Protein AF-A0A519ZY66-F1 (afdb_monomer_lite)

pLDDT: mean 91.97, std 8.28, range [39.47, 98.81]

Radius of gyration: 21.9 Å; chains: 1; bounding box: 60×54×56 Å

Structure (mmCIF, N/CA/C/O backbone):
data_AF-A0A519ZY66-F1
#
_entry.id   AF-A0A519ZY66-F1
#
loop_
_atom_site.group_PDB
_atom_site.id
_atom_site.type_symbol
_atom_site.label_atom_id
_atom_site.label_alt_id
_atom_site.label_comp_id
_atom_site.label_asym_id
_atom_site.label_entity_id
_atom_site.label_seq_id
_atom_site.pdbx_PDB_ins_code
_atom_site.Cartn_x
_atom_site.Cartn_y
_atom_site.Cartn_z
_atom_site.occupancy
_atom_site.B_iso_or_equiv
_atom_site.auth_seq_id
_atom_site.auth_comp_id
_atom_site.auth_asym_id
_atom_site.auth_atom_id
_atom_site.pdbx_PDB_model_num
ATOM 1 N N . MET A 1 1 ? -23.621 2.535 18.603 1.00 96.19 1 MET A N 1
ATOM 2 C CA . MET A 1 1 ? -22.163 2.338 18.794 1.00 96.19 1 MET A CA 1
ATOM 3 C C . MET A 1 1 ? -21.443 2.890 17.574 1.00 96.19 1 MET A C 1
ATOM 5 O O . MET A 1 1 ? -21.944 2.705 16.473 1.00 96.19 1 MET A O 1
ATOM 9 N N . ARG A 1 2 ? -20.333 3.605 17.749 1.00 98.62 2 ARG A N 1
ATOM 10 C CA . ARG A 1 2 ? -19.552 4.242 16.680 1.00 98.62 2 ARG A CA 1
ATOM 11 C C . ARG A 1 2 ? -18.457 3.297 16.201 1.00 98.62 2 ARG A C 1
ATOM 13 O O . ARG A 1 2 ? -17.658 2.837 17.013 1.00 98.62 2 ARG A O 1
ATOM 20 N N . ILE A 1 3 ? -18.425 3.018 14.905 1.00 98.81 3 ILE A N 1
ATOM 21 C CA . ILE A 1 3 ? -17.498 2.067 14.290 1.00 98.81 3 ILE A CA 1
ATOM 22 C C . ILE A 1 3 ? -16.519 2.843 13.414 1.00 98.81 3 ILE A C 1
ATOM 24 O O . ILE A 1 3 ? -16.905 3.348 12.362 1.00 98.81 3 ILE A O 1
ATOM 28 N N . GLY A 1 4 ? -15.267 2.950 13.855 1.00 98.75 4 GLY A N 1
ATOM 29 C CA . GLY A 1 4 ? -14.180 3.526 13.069 1.00 98.75 4 GLY A CA 1
ATOM 30 C C . GLY A 1 4 ? -13.741 2.557 11.989 1.00 98.75 4 GLY A C 1
ATOM 31 O O . GLY A 1 4 ? -13.222 1.499 12.312 1.00 98.75 4 GLY A O 1
ATOM 32 N N . ILE A 1 5 ? -13.956 2.885 10.724 1.00 98.81 5 ILE A N 1
ATOM 33 C CA . ILE A 1 5 ? -13.577 2.036 9.593 1.00 98.81 5 ILE A CA 1
ATOM 34 C C . ILE A 1 5 ? -12.243 2.560 9.072 1.00 98.81 5 ILE A C 1
ATOM 36 O O . ILE A 1 5 ? -12.213 3.656 8.521 1.00 98.81 5 ILE A O 1
ATOM 40 N N . PHE A 1 6 ? -11.163 1.802 9.262 1.00 98.75 6 PHE A N 1
ATOM 41 C CA . PHE A 1 6 ? -9.819 2.157 8.802 1.00 98.75 6 PHE A CA 1
ATOM 42 C C . PHE A 1 6 ? -9.554 1.562 7.424 1.00 98.75 6 PHE A C 1
ATOM 44 O O . PHE A 1 6 ? -9.665 0.349 7.256 1.00 98.75 6 PHE A O 1
ATOM 51 N N . PHE A 1 7 ? -9.192 2.399 6.456 1.00 98.62 7 PHE A N 1
ATOM 52 C CA . PHE A 1 7 ? -8.934 1.998 5.070 1.00 98.62 7 PHE A CA 1
ATOM 53 C C . PHE A 1 7 ? -7.926 2.941 4.395 1.00 98.62 7 PHE A C 1
ATOM 55 O O . PHE A 1 7 ? -7.609 4.001 4.926 1.00 98.62 7 PHE A O 1
ATOM 62 N N . GLY A 1 8 ? -7.410 2.561 3.226 1.00 97.56 8 GLY A N 1
ATOM 63 C CA . GLY A 1 8 ? -6.208 3.157 2.634 1.00 97.56 8 GLY A CA 1
ATOM 64 C C . GLY A 1 8 ? -4.939 2.498 3.186 1.00 97.56 8 GLY A C 1
ATOM 65 O O . GLY A 1 8 ? -4.803 1.273 3.147 1.00 97.56 8 GLY A O 1
ATOM 66 N N . GLY A 1 9 ? -4.029 3.297 3.729 1.00 96.38 9 GLY A N 1
ATOM 67 C CA . GLY A 1 9 ? -2.820 2.858 4.416 1.00 96.38 9 GLY A CA 1
ATOM 68 C C . GLY A 1 9 ? -1.539 3.050 3.611 1.00 96.38 9 GLY A C 1
ATOM 69 O O . GLY A 1 9 ? -1.535 3.480 2.457 1.00 96.38 9 GLY A O 1
ATOM 70 N N . THR A 1 10 ? -0.427 2.689 4.244 1.00 93.75 10 THR A N 1
ATOM 71 C CA . THR A 1 10 ? 0.928 2.882 3.713 1.00 93.75 10 THR A CA 1
ATOM 72 C C . THR A 1 10 ? 1.333 1.811 2.701 1.00 93.75 10 THR A C 1
ATOM 74 O O . THR A 1 10 ? 2.244 2.026 1.899 1.00 93.75 10 THR A O 1
ATOM 77 N N . SER A 1 11 ? 0.644 0.668 2.664 1.00 92.31 11 SER A N 1
ATOM 78 C CA . SER A 1 11 ? 0.982 -0.421 1.747 1.00 92.31 11 SER A CA 1
ATOM 79 C C . SER A 1 11 ? 0.582 -0.134 0.298 1.00 92.31 11 SER A C 1
ATOM 81 O O . SER A 1 11 ? -0.205 0.765 -0.005 1.00 92.31 11 SER A O 1
ATOM 83 N N . ARG A 1 12 ? 1.107 -0.945 -0.624 1.00 89.88 12 ARG A N 1
ATOM 84 C CA . ARG A 1 12 ? 0.763 -0.892 -2.054 1.00 89.88 12 ARG A CA 1
ATOM 85 C C . ARG A 1 12 ? -0.667 -1.355 -2.346 1.00 89.88 12 ARG A C 1
ATOM 87 O O . ARG A 1 12 ? -1.198 -1.086 -3.414 1.00 89.88 12 ARG A O 1
ATOM 94 N N . GLU A 1 13 ? -1.304 -2.017 -1.386 1.00 92.56 13 GLU A N 1
ATOM 95 C CA . GLU A 1 13 ? -2.681 -2.504 -1.478 1.00 92.56 13 GLU A CA 1
ATOM 96 C C . GLU A 1 13 ? -3.696 -1.444 -1.017 1.00 92.56 13 GLU A C 1
ATOM 98 O O . GLU A 1 13 ? -4.884 -1.732 -0.894 1.00 92.56 13 GLU A O 1
ATOM 103 N N . ARG A 1 14 ? -3.260 -0.200 -0.775 1.00 95.25 14 ARG A N 1
ATOM 104 C CA . ARG A 1 14 ? -4.114 0.883 -0.266 1.00 95.25 14 ARG A CA 1
ATOM 105 C C . ARG A 1 14 ? -5.341 1.192 -1.132 1.00 95.25 14 ARG A C 1
ATOM 107 O O . ARG A 1 14 ? -6.369 1.579 -0.591 1.00 95.25 14 ARG A O 1
ATOM 114 N N . GLU A 1 15 ? -5.286 0.970 -2.444 1.00 96.00 15 GLU A N 1
ATOM 115 C CA . GLU A 1 15 ? -6.459 1.113 -3.328 1.00 96.00 15 GLU A CA 1
ATOM 116 C C . GLU A 1 15 ? -7.486 -0.015 -3.107 1.00 96.00 15 GLU A C 1
ATOM 118 O O . GLU A 1 15 ? -8.695 0.217 -3.099 1.00 96.00 15 GLU A O 1
ATOM 123 N N . ILE A 1 16 ? -7.011 -1.239 -2.845 1.00 95.25 16 ILE A N 1
ATOM 124 C CA . ILE A 1 16 ? -7.861 -2.385 -2.480 1.00 95.25 16 ILE A CA 1
ATOM 125 C C . ILE A 1 16 ? -8.482 -2.137 -1.101 1.00 95.25 16 ILE A C 1
ATOM 127 O O . ILE A 1 16 ? -9.690 -2.286 -0.925 1.00 95.25 16 ILE A O 1
ATOM 131 N N . SER A 1 17 ? -7.665 -1.676 -0.154 1.00 97.19 17 SER A N 1
ATOM 132 C CA . SER A 1 17 ? -8.073 -1.233 1.182 1.00 97.19 17 SER A CA 1
ATOM 133 C C . SER A 1 17 ? -9.158 -0.162 1.123 1.00 97.19 17 SER A C 1
ATOM 135 O O . SER A 1 17 ? -10.193 -0.292 1.772 1.00 97.19 17 SER A O 1
ATOM 137 N N . PHE A 1 18 ? -8.988 0.860 0.280 1.00 98.06 18 PHE A N 1
ATOM 138 C CA . PHE A 1 18 ? -9.979 1.914 0.070 1.00 98.06 18 PHE A CA 1
ATOM 139 C C . PHE A 1 18 ? -11.330 1.360 -0.414 1.00 98.06 18 PHE A C 1
ATOM 141 O O . PHE A 1 18 ? -12.374 1.664 0.171 1.00 98.06 18 PHE A O 1
ATOM 148 N N . ALA A 1 19 ? -11.323 0.467 -1.409 1.00 97.25 19 ALA A N 1
ATOM 149 C CA . ALA A 1 19 ? -12.535 -0.213 -1.867 1.00 97.25 19 ALA A CA 1
ATOM 150 C C . ALA A 1 19 ? -13.166 -1.113 -0.779 1.00 97.25 19 ALA A C 1
ATOM 152 O O . ALA A 1 19 ? -14.396 -1.186 -0.659 1.00 97.25 19 ALA A O 1
ATOM 153 N N . GLY A 1 20 ? -12.338 -1.771 0.037 1.00 97.12 20 GLY A N 1
ATOM 154 C CA . GLY A 1 20 ? -12.761 -2.556 1.197 1.00 97.12 20 GLY A CA 1
ATOM 155 C C . GLY A 1 20 ? -13.456 -1.697 2.255 1.00 97.12 20 GLY A C 1
ATOM 156 O O . GLY A 1 20 ? -14.568 -2.018 2.675 1.00 97.12 20 GLY A O 1
ATOM 157 N N . GLY A 1 21 ? -12.867 -0.554 2.610 1.00 98.00 21 GLY A N 1
ATOM 158 C CA . GLY A 1 21 ? -13.447 0.425 3.531 1.00 98.00 21 GLY A CA 1
ATOM 159 C C . GLY A 1 21 ? -14.815 0.932 3.080 1.00 98.00 21 GLY A C 1
ATOM 160 O O . GLY A 1 21 ? -15.757 0.944 3.875 1.00 98.00 21 GLY A O 1
ATOM 161 N N . ARG A 1 22 ? -14.963 1.259 1.787 1.00 98.06 22 ARG A N 1
ATOM 162 C CA . ARG A 1 22 ? -16.266 1.605 1.191 1.00 98.06 22 ARG A CA 1
ATOM 163 C C . ARG A 1 22 ? -17.280 0.473 1.354 1.00 98.06 22 ARG A C 1
ATOM 165 O O . ARG A 1 22 ? -18.404 0.710 1.782 1.00 98.06 22 ARG A O 1
ATOM 172 N N . THR A 1 23 ? -16.872 -0.765 1.080 1.00 98.06 23 THR A N 1
ATOM 173 C CA . THR A 1 23 ? -17.746 -1.942 1.214 1.00 98.06 23 THR A CA 1
ATOM 174 C C . THR A 1 23 ? -18.245 -2.114 2.650 1.00 98.06 23 THR A C 1
ATOM 176 O O . THR A 1 23 ? -19.432 -2.371 2.862 1.00 98.06 23 THR A O 1
ATOM 179 N N . VAL A 1 24 ? -17.371 -1.928 3.644 1.00 98.06 24 VAL A N 1
ATOM 180 C CA . VAL A 1 24 ? -17.753 -1.957 5.064 1.00 98.06 24 VAL A CA 1
ATOM 181 C C . VAL A 1 24 ? -18.725 -0.821 5.376 1.00 98.06 24 VAL A C 1
ATOM 183 O O . VAL A 1 24 ? -19.765 -1.064 5.984 1.00 98.06 24 VAL A O 1
ATOM 186 N N . PHE A 1 25 ? -18.430 0.402 4.931 1.00 98.00 25 PHE A N 1
ATOM 187 C CA . PHE A 1 25 ? -19.288 1.567 5.152 1.00 98.00 25 PHE A CA 1
ATOM 188 C C . PHE A 1 25 ? -20.706 1.359 4.595 1.00 98.00 25 PHE A C 1
ATOM 190 O O . PHE A 1 25 ? -21.695 1.675 5.265 1.00 98.00 25 PHE A O 1
ATOM 197 N N . ASP A 1 26 ? -20.821 0.783 3.399 1.00 97.50 26 ASP A N 1
ATOM 198 C CA . ASP A 1 26 ? -22.099 0.540 2.728 1.00 97.50 26 ASP A CA 1
ATOM 199 C C . ASP A 1 26 ? -22.934 -0.523 3.447 1.00 97.50 26 ASP A C 1
ATOM 201 O O . ASP A 1 26 ? -24.130 -0.316 3.669 1.00 97.50 26 ASP A O 1
ATOM 205 N N . ASN A 1 27 ? -22.296 -1.616 3.874 1.00 98.00 27 ASN A N 1
ATOM 206 C CA . ASN A 1 27 ? -22.974 -2.795 4.420 1.00 98.00 27 ASN A CA 1
ATOM 207 C C . ASN A 1 27 ? -23.133 -2.788 5.945 1.00 98.00 27 ASN A C 1
ATOM 209 O O . ASN A 1 27 ? -23.848 -3.630 6.488 1.00 98.00 27 ASN A O 1
ATOM 213 N N . LEU A 1 28 ? -22.490 -1.855 6.652 1.00 97.25 28 LEU A N 1
ATOM 214 C CA . LEU A 1 28 ? -22.693 -1.696 8.087 1.00 97.25 28 LEU A CA 1
ATOM 215 C C . LEU A 1 28 ? -24.165 -1.357 8.373 1.00 97.25 28 LEU A C 1
ATOM 217 O O . LEU A 1 28 ? -24.721 -0.441 7.759 1.00 97.25 28 LEU A O 1
ATOM 221 N N . ASP A 1 29 ? -24.783 -2.066 9.323 1.00 97.81 29 ASP A N 1
ATOM 222 C CA . ASP A 1 29 ? -26.156 -1.798 9.759 1.00 97.81 29 ASP A CA 1
ATOM 223 C C . ASP A 1 29 ? -26.234 -0.442 10.476 1.00 97.81 29 ASP A C 1
ATOM 225 O O . ASP A 1 29 ? -25.892 -0.307 11.655 1.00 97.81 29 ASP A O 1
ATOM 229 N N . LYS A 1 30 ? -26.708 0.572 9.747 1.00 97.38 30 LYS A N 1
ATOM 230 C CA . LYS A 1 30 ? -26.803 1.962 10.217 1.00 97.38 30 LYS A CA 1
ATOM 231 C C . LYS A 1 30 ? -27.912 2.177 11.256 1.00 97.38 30 LYS A C 1
ATOM 233 O O . LYS A 1 30 ? -27.972 3.246 11.857 1.00 97.38 30 LYS A O 1
ATOM 238 N N . GLY A 1 31 ? -28.778 1.183 11.484 1.00 97.75 31 GLY A N 1
ATOM 239 C CA . GLY A 1 31 ? -29.743 1.188 12.585 1.00 97.75 31 GLY A CA 1
ATOM 240 C C . GLY A 1 31 ? -29.104 0.854 13.937 1.00 97.75 31 GLY A C 1
ATOM 241 O O . GLY A 1 31 ? -29.590 1.304 14.973 1.00 97.75 31 GLY A O 1
ATOM 242 N N . LEU A 1 32 ? -27.995 0.105 13.931 1.00 97.62 32 LEU A N 1
ATOM 243 C CA . LEU A 1 32 ? -27.259 -0.311 15.134 1.00 97.62 32 LEU A CA 1
ATOM 244 C C . LEU A 1 32 ? -25.956 0.480 15.335 1.00 97.62 32 LEU A C 1
ATOM 246 O O . LEU A 1 32 ? -25.537 0.761 16.470 1.00 97.62 32 LEU A O 1
ATOM 250 N N . PHE A 1 33 ? -25.308 0.844 14.230 1.00 98.44 33 PHE A N 1
ATOM 251 C CA . PHE A 1 33 ? -23.956 1.378 14.213 1.00 98.44 33 PHE A CA 1
ATOM 252 C C . PHE A 1 33 ? -23.868 2.721 13.491 1.00 98.44 33 PHE A C 1
ATOM 254 O O . PHE A 1 33 ? -24.494 2.943 12.461 1.00 98.44 33 PHE A O 1
ATOM 261 N N . GLN A 1 34 ? -23.025 3.611 14.008 1.00 98.44 34 GLN A N 1
ATOM 262 C CA . GLN A 1 34 ? -22.659 4.856 13.344 1.00 98.44 34 GLN A CA 1
ATOM 263 C C . GLN A 1 34 ? -21.281 4.671 12.693 1.00 98.44 34 GLN A C 1
ATOM 265 O O . GLN A 1 34 ? -20.300 4.545 13.429 1.00 98.44 34 GLN A O 1
ATOM 270 N N . PRO A 1 35 ? -21.171 4.639 11.355 1.00 98.44 35 PRO A N 1
ATOM 271 C CA . PRO A 1 35 ? -19.879 4.517 10.694 1.00 98.44 35 PRO A CA 1
ATOM 272 C C . PRO A 1 35 ? -19.068 5.813 10.829 1.00 98.44 35 PRO A C 1
ATOM 274 O O . PRO A 1 35 ? -19.604 6.912 10.686 1.00 98.44 35 PRO A O 1
ATOM 277 N N . VAL A 1 36 ? -17.769 5.672 11.074 1.00 98.69 36 VAL A N 1
ATOM 278 C CA . VAL A 1 36 ? -16.791 6.761 11.160 1.00 98.69 36 VAL A CA 1
ATOM 279 C C . VAL A 1 36 ? -15.647 6.427 10.195 1.00 98.69 36 VAL A C 1
ATOM 281 O O . VAL A 1 36 ? -14.829 5.567 10.513 1.00 98.69 36 VAL A O 1
ATOM 284 N N . PRO A 1 37 ? -15.601 7.023 8.992 1.00 98.56 37 PRO A N 1
ATOM 285 C CA . PRO A 1 37 ? -14.607 6.669 7.982 1.00 98.56 37 PRO A CA 1
ATOM 286 C C . PRO A 1 37 ? -13.244 7.297 8.305 1.00 98.56 37 PRO A C 1
ATOM 288 O O . PRO A 1 37 ? -13.068 8.509 8.189 1.00 98.56 37 PRO A O 1
ATOM 291 N N . ILE A 1 38 ? -12.281 6.470 8.709 1.00 98.75 38 ILE A N 1
ATOM 292 C CA . ILE A 1 38 ? -10.897 6.873 8.963 1.00 98.75 38 ILE A CA 1
ATOM 293 C C . ILE A 1 38 ? -10.043 6.432 7.776 1.00 98.75 38 ILE A C 1
ATOM 295 O O . ILE A 1 38 ? -9.591 5.290 7.690 1.00 98.75 38 ILE A O 1
ATOM 299 N N . PHE A 1 39 ? -9.837 7.351 6.841 1.00 98.62 39 PHE A N 1
ATOM 300 C CA . PHE A 1 39 ? -8.875 7.158 5.768 1.00 98.62 39 PHE A CA 1
ATOM 301 C C . PHE A 1 39 ? -7.461 7.318 6.331 1.00 98.62 39 PHE A C 1
ATOM 303 O O . PHE A 1 39 ? -7.186 8.256 7.075 1.00 98.62 39 PHE A O 1
ATOM 310 N N . VAL A 1 40 ? -6.574 6.393 5.990 1.00 98.38 40 VAL A N 1
ATOM 311 C CA . VAL A 1 40 ? -5.149 6.463 6.306 1.00 98.38 40 VAL A CA 1
ATOM 312 C C . VAL A 1 40 ? -4.422 6.743 5.002 1.00 98.38 40 VAL A C 1
ATOM 314 O O . VAL A 1 40 ? -4.572 5.980 4.047 1.00 98.38 40 VAL A O 1
ATOM 317 N N . ASP A 1 41 ? -3.667 7.833 4.927 1.00 96.94 41 ASP A N 1
ATOM 318 C CA . ASP A 1 41 ? -2.870 8.106 3.732 1.00 96.94 41 ASP A CA 1
ATOM 319 C C . ASP A 1 41 ? -1.610 7.219 3.662 1.00 96.94 41 ASP A C 1
ATOM 321 O O . ASP A 1 41 ? -1.348 6.373 4.524 1.00 96.94 41 ASP A O 1
ATOM 325 N N . SER A 1 42 ? -0.817 7.397 2.606 1.00 95.12 42 SER A N 1
ATOM 326 C CA . SER A 1 42 ? 0.401 6.614 2.389 1.00 95.12 42 SER A CA 1
ATOM 327 C C . SER A 1 42 ? 1.544 6.946 3.350 1.00 95.12 42 SER A C 1
ATOM 329 O O . SER A 1 42 ? 2.497 6.171 3.446 1.00 95.12 4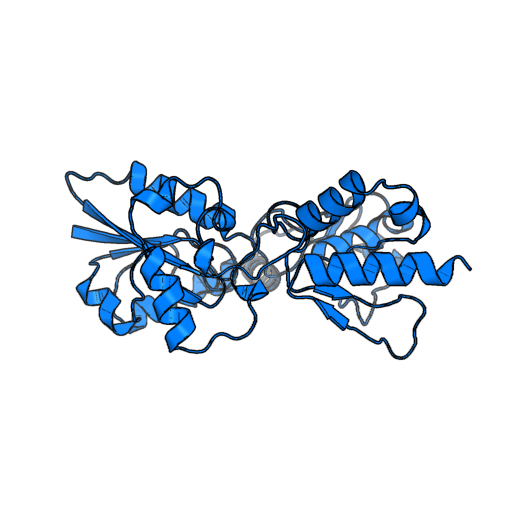2 SER A O 1
ATOM 331 N N . GLN A 1 43 ? 1.441 8.068 4.063 1.00 94.06 43 GLN A N 1
ATOM 332 C CA . GLN A 1 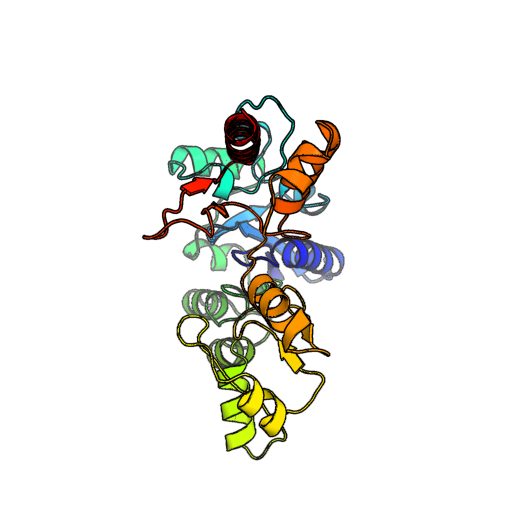43 ? 2.401 8.550 5.051 1.00 94.06 43 GLN A CA 1
ATOM 333 C C . GLN A 1 43 ? 1.977 8.187 6.486 1.00 94.06 43 GLN A C 1
ATOM 335 O O . GLN A 1 43 ? 2.750 8.370 7.423 1.00 94.06 43 GLN A O 1
ATOM 340 N N . GLY A 1 44 ? 0.788 7.597 6.658 1.00 95.44 44 GLY A N 1
ATOM 341 C CA . GLY A 1 44 ? 0.271 7.121 7.938 1.00 95.44 44 GLY A CA 1
ATOM 342 C C . GLY A 1 44 ? -0.574 8.144 8.697 1.00 95.44 44 GLY A C 1
ATOM 343 O O . GLY A 1 44 ? -0.899 7.904 9.860 1.00 95.44 44 GLY A O 1
ATOM 344 N N . HIS A 1 45 ? -0.954 9.261 8.076 1.00 96.62 45 HIS A N 1
ATOM 345 C CA . HIS A 1 45 ? -1.839 10.237 8.704 1.00 96.62 45 HIS A CA 1
ATOM 346 C C . HIS A 1 45 ? -3.275 9.713 8.737 1.00 96.62 45 HIS A C 1
ATOM 348 O O . HIS A 1 45 ? -3.798 9.224 7.732 1.00 96.62 45 HIS A O 1
ATOM 354 N N . PHE A 1 46 ? -3.940 9.847 9.887 1.00 98.38 46 PHE A N 1
ATOM 355 C CA . PHE A 1 46 ? -5.362 9.535 10.006 1.00 98.38 46 PHE A CA 1
ATOM 356 C C . PHE A 1 46 ? -6.206 10.738 9.607 1.00 98.38 46 PHE A C 1
ATOM 358 O O . PHE A 1 46 ? -6.021 11.850 10.101 1.00 98.38 46 PHE A O 1
ATOM 365 N N . ILE A 1 47 ? -7.170 10.495 8.728 1.00 98.62 47 ILE A N 1
ATOM 366 C CA . ILE A 1 47 ? -8.053 11.501 8.160 1.00 98.62 47 ILE A CA 1
ATOM 367 C C . ILE A 1 47 ? -9.487 11.029 8.385 1.00 98.62 47 ILE A C 1
ATOM 369 O O . ILE A 1 47 ? -9.918 10.011 7.844 1.00 98.62 47 ILE A O 1
ATOM 373 N N . LEU A 1 48 ? -10.247 11.777 9.184 1.00 98.69 48 LEU A N 1
ATOM 374 C CA . LEU A 1 48 ? -11.697 11.638 9.228 1.00 98.69 48 LEU A CA 1
ATOM 375 C C . LEU A 1 48 ? -12.240 12.139 7.891 1.00 98.69 48 LEU A C 1
ATOM 377 O O . LEU A 1 48 ? -12.297 13.348 7.666 1.00 98.69 48 LEU A O 1
ATOM 381 N N . LEU A 1 49 ? -12.561 11.203 7.004 1.00 98.56 49 LEU A N 1
ATOM 382 C CA . LEU A 1 49 ? -12.856 11.483 5.605 1.00 98.56 49 LEU A CA 1
ATOM 383 C C . LEU A 1 49 ? -14.299 11.966 5.436 1.00 98.56 49 LEU A C 1
ATOM 385 O O . LEU A 1 49 ? -15.233 11.349 5.955 1.00 98.56 49 LEU A O 1
ATOM 389 N N . ASP A 1 50 ? -14.507 13.013 4.641 1.00 98.19 50 ASP A N 1
ATOM 390 C CA . ASP A 1 50 ? -15.861 13.390 4.252 1.00 98.19 50 ASP A CA 1
ATOM 391 C C . ASP A 1 50 ? -16.470 12.302 3.362 1.00 98.19 50 ASP A C 1
ATOM 393 O O . ASP A 1 50 ? -15.883 11.855 2.373 1.00 98.19 50 ASP A O 1
ATOM 397 N N . TRP A 1 51 ? -17.690 11.882 3.700 1.00 95.94 51 TRP A N 1
ATOM 398 C CA . TRP A 1 51 ? -18.336 10.698 3.122 1.00 95.94 51 TRP A CA 1
ATOM 399 C C . TRP A 1 51 ? -18.423 10.712 1.587 1.00 95.94 51 TRP A C 1
ATOM 401 O O . TRP A 1 51 ? -18.423 9.657 0.962 1.00 95.94 51 TRP A O 1
ATOM 411 N N . GLN A 1 52 ? -18.481 11.891 0.964 1.00 96.62 52 GLN A N 1
ATOM 412 C CA . GLN A 1 52 ? -18.542 12.046 -0.492 1.00 96.62 52 GLN A CA 1
ATOM 413 C C . GLN A 1 52 ? -17.298 11.497 -1.207 1.00 96.62 52 GLN A C 1
ATOM 415 O O . GLN A 1 52 ? -17.393 11.053 -2.352 1.00 96.62 52 GLN A O 1
ATOM 420 N N . TYR A 1 53 ? -16.144 11.482 -0.534 1.00 97.50 53 TYR A N 1
ATOM 421 C CA . TYR A 1 53 ? -14.902 10.964 -1.098 1.00 97.50 53 TYR A CA 1
ATOM 422 C C . TYR A 1 53 ? -14.819 9.438 -1.058 1.00 97.50 53 TYR A C 1
ATOM 424 O O . TYR A 1 53 ? -14.125 8.872 -1.894 1.00 97.50 53 TYR A O 1
ATOM 432 N N . LEU A 1 54 ? -15.598 8.755 -0.204 1.00 96.31 54 LEU A N 1
ATOM 433 C CA . LEU A 1 54 ? -15.693 7.284 -0.204 1.00 96.31 54 LEU A CA 1
ATOM 434 C C . LEU A 1 54 ? -16.166 6.718 -1.549 1.00 96.31 54 LEU A C 1
ATOM 436 O O . LEU A 1 54 ? -15.871 5.572 -1.870 1.00 96.31 54 LEU A O 1
ATOM 440 N N . TYR A 1 55 ? -16.903 7.503 -2.337 1.00 96.56 55 TYR A N 1
ATOM 441 C CA . TYR A 1 55 ? -17.478 7.072 -3.614 1.00 96.56 55 TYR A CA 1
ATOM 442 C C . TYR A 1 55 ? -16.627 7.451 -4.831 1.00 96.56 55 TYR A C 1
ATOM 444 O O . TYR A 1 55 ? -17.085 7.337 -5.969 1.00 96.56 55 TYR A O 1
ATOM 452 N N . LYS A 1 56 ? -15.387 7.898 -4.611 1.00 96.00 56 LYS A N 1
ATOM 453 C CA . LYS A 1 56 ? -14.408 8.093 -5.683 1.00 96.00 56 LYS A CA 1
ATOM 454 C C . LYS A 1 56 ? -13.909 6.749 -6.220 1.00 96.00 56 LYS A C 1
ATOM 456 O O . LYS A 1 56 ? -14.065 5.714 -5.570 1.00 96.00 56 LYS A O 1
ATOM 461 N N . GLY A 1 57 ? -13.393 6.754 -7.450 1.00 93.31 57 GLY A N 1
ATOM 462 C CA . GLY A 1 57 ? -12.938 5.536 -8.119 1.00 93.31 57 GLY A CA 1
ATOM 463 C C . GLY A 1 57 ? -11.620 5.031 -7.542 1.00 93.31 57 GLY A C 1
ATOM 464 O O . GLY A 1 57 ? -11.474 3.832 -7.316 1.00 93.31 57 GLY A O 1
ATOM 465 N N . THR A 1 58 ? -10.696 5.955 -7.285 1.00 95.38 58 THR A N 1
ATOM 466 C CA . THR A 1 58 ? -9.364 5.710 -6.718 1.00 95.38 58 THR A CA 1
ATOM 467 C C . THR A 1 58 ? -9.009 6.765 -5.677 1.00 95.38 58 THR A C 1
ATOM 469 O O . THR A 1 58 ? -9.631 7.832 -5.635 1.00 95.38 58 THR A O 1
ATOM 472 N N . ILE A 1 59 ? -7.976 6.511 -4.871 1.00 97.06 59 ILE A N 1
ATOM 473 C CA . ILE A 1 59 ? -7.433 7.511 -3.940 1.00 97.06 59 ILE A CA 1
ATOM 474 C C . ILE A 1 59 ? -6.967 8.752 -4.712 1.00 97.06 59 ILE A C 1
ATOM 476 O O . ILE A 1 59 ? -7.301 9.872 -4.332 1.00 97.06 59 ILE A O 1
ATOM 480 N N . ARG A 1 60 ? -6.303 8.567 -5.861 1.00 95.00 60 ARG A N 1
ATOM 481 C CA . ARG A 1 60 ? -5.787 9.668 -6.700 1.00 95.00 60 ARG A CA 1
ATOM 482 C C . ARG A 1 60 ? -6.865 10.563 -7.319 1.00 95.00 60 ARG A C 1
ATOM 484 O O . ARG A 1 60 ? -6.548 11.630 -7.840 1.00 95.00 60 ARG A O 1
ATOM 491 N N . ASP A 1 61 ? -8.135 10.157 -7.279 1.00 94.69 61 ASP A N 1
ATOM 492 C CA . ASP A 1 61 ? -9.248 10.988 -7.757 1.00 94.69 61 ASP A CA 1
ATOM 493 C C . ASP A 1 61 ? -9.614 12.111 -6.775 1.00 94.69 61 ASP A C 1
ATOM 495 O O . ASP A 1 61 ? -10.400 13.002 -7.118 1.00 94.69 61 ASP A O 1
ATOM 499 N N . PHE A 1 62 ? -9.116 12.049 -5.537 1.00 95.62 62 PHE A N 1
ATOM 500 C CA . PHE A 1 62 ? -9.407 13.051 -4.512 1.00 95.62 62 PHE A CA 1
ATOM 501 C C . PHE A 1 62 ? -8.236 13.402 -3.598 1.00 95.62 62 PHE A C 1
ATOM 503 O O . PHE A 1 62 ? -8.270 14.470 -2.989 1.00 95.62 62 PHE A O 1
ATOM 510 N N . TYR A 1 63 ? -7.232 12.534 -3.482 1.00 96.69 63 TYR A N 1
ATOM 511 C CA . TYR A 1 63 ? -6.106 12.713 -2.581 1.00 96.69 63 TYR A CA 1
ATOM 512 C C . TYR A 1 63 ? -4.772 12.369 -3.270 1.00 96.69 63 TYR A C 1
ATOM 514 O O . TYR A 1 63 ? -4.546 11.207 -3.619 1.00 96.69 63 TYR A O 1
ATOM 522 N N . PRO A 1 64 ? -3.870 13.351 -3.446 1.00 95.69 64 PRO A N 1
ATOM 523 C CA . PRO A 1 64 ? -4.014 14.754 -3.054 1.00 95.69 64 PRO A CA 1
ATOM 524 C C . PRO A 1 64 ? -5.088 15.500 -3.883 1.00 95.69 64 PRO A C 1
ATOM 526 O O . PRO A 1 64 ? -5.368 15.126 -5.023 1.00 95.69 64 PRO A O 1
ATOM 529 N N . PRO A 1 65 ? -5.712 16.555 -3.329 1.00 92.00 65 PRO A N 1
ATOM 530 C CA . PRO A 1 65 ? -6.687 17.371 -4.044 1.00 92.00 65 PRO A CA 1
ATOM 531 C C . PRO A 1 65 ? -6.028 18.125 -5.205 1.00 92.00 65 PRO A C 1
ATOM 533 O O . PRO A 1 65 ? -4.873 18.536 -5.118 1.00 92.00 65 PRO A O 1
ATOM 536 N N . VAL A 1 66 ? -6.794 18.396 -6.268 1.00 87.69 66 VAL A N 1
ATOM 537 C CA . VAL A 1 66 ? -6.303 19.074 -7.487 1.00 87.69 66 VAL A CA 1
ATOM 538 C C . VAL A 1 66 ? -5.620 20.414 -7.188 1.00 87.69 66 VAL A C 1
ATOM 540 O O . VAL A 1 66 ? -4.641 20.756 -7.839 1.00 87.69 66 VAL A O 1
ATOM 543 N N . ALA A 1 67 ? -6.097 21.153 -6.183 1.00 86.50 67 ALA A N 1
ATOM 544 C CA . ALA A 1 67 ? -5.513 22.431 -5.775 1.00 86.50 67 ALA A CA 1
ATOM 545 C C . ALA A 1 67 ? -4.080 22.314 -5.217 1.00 86.50 67 ALA A C 1
ATOM 547 O O . ALA A 1 67 ? -3.335 23.287 -5.267 1.00 86.50 67 ALA A O 1
ATOM 548 N N . ALA A 1 68 ? -3.697 21.138 -4.707 1.00 87.19 68 ALA A N 1
ATOM 549 C CA . ALA A 1 68 ? -2.359 20.862 -4.185 1.00 87.19 68 ALA A CA 1
ATOM 550 C C . ALA A 1 68 ? -1.410 20.276 -5.246 1.00 87.19 68 ALA A C 1
ATOM 552 O O . ALA A 1 68 ? -0.226 20.081 -4.970 1.00 87.19 68 ALA A O 1
ATOM 553 N N . LEU A 1 69 ? -1.909 19.968 -6.448 1.00 86.81 69 LEU A N 1
ATOM 554 C CA . LEU A 1 69 ? -1.081 19.410 -7.511 1.00 86.81 69 LEU A CA 1
ATOM 555 C C . LEU A 1 69 ? -0.202 20.499 -8.145 1.00 86.81 69 LEU A C 1
ATOM 557 O O . LEU A 1 69 ? -0.688 21.598 -8.427 1.00 86.81 69 LEU A O 1
ATOM 561 N N . PRO A 1 70 ? 1.079 20.204 -8.429 1.00 84.12 70 PRO A N 1
ATOM 562 C CA . PRO A 1 70 ? 1.941 21.137 -9.135 1.00 84.12 70 PRO A CA 1
ATOM 563 C C . PRO A 1 70 ? 1.438 21.365 -10.566 1.00 84.12 70 PRO A C 1
ATOM 565 O O . PRO A 1 70 ? 0.897 20.463 -11.214 1.00 84.12 70 PRO A O 1
ATOM 568 N N . ALA A 1 71 ? 1.674 22.571 -11.085 1.00 85.88 71 ALA A N 1
ATOM 569 C CA . ALA A 1 71 ? 1.438 22.862 -12.493 1.00 85.88 71 ALA A CA 1
ATOM 570 C C . ALA A 1 71 ? 2.334 21.961 -13.357 1.00 85.88 71 ALA A C 1
ATOM 572 O O . ALA A 1 71 ? 3.556 21.967 -13.219 1.00 85.88 71 ALA A O 1
ATOM 573 N N . THR A 1 72 ? 1.713 21.180 -14.234 1.00 88.06 72 THR A N 1
ATOM 574 C CA . THR A 1 72 ? 2.367 20.179 -15.085 1.00 88.06 72 THR A CA 1
ATOM 575 C C . THR A 1 72 ? 1.905 20.352 -16.527 1.00 88.06 72 THR A C 1
ATOM 577 O O . THR A 1 72 ? 0.846 20.935 -16.780 1.00 88.06 72 THR A O 1
ATOM 580 N N . ARG A 1 73 ? 2.720 19.904 -17.490 1.00 92.19 73 ARG A N 1
ATOM 581 C CA . ARG A 1 73 ? 2.362 20.001 -18.916 1.00 92.19 73 ARG A CA 1
ATOM 582 C C . ARG A 1 73 ? 1.333 18.940 -19.278 1.00 92.19 73 ARG A C 1
ATOM 584 O O . ARG A 1 73 ? 0.463 19.190 -20.111 1.00 92.19 73 ARG A O 1
ATOM 591 N N . HIS A 1 74 ? 1.402 17.789 -18.616 1.00 90.88 74 HIS A N 1
ATOM 592 C CA . HIS A 1 74 ? 0.457 16.699 -18.800 1.00 90.88 74 HIS A CA 1
ATOM 593 C C . HIS A 1 74 ? -0.395 16.482 -17.539 1.00 90.88 74 HIS A C 1
ATOM 595 O O . HIS A 1 74 ? 0.080 16.675 -16.423 1.00 90.88 74 HIS A O 1
ATOM 601 N N . PRO A 1 75 ? -1.668 16.063 -17.682 1.00 87.31 75 PRO A N 1
ATOM 602 C CA . PRO A 1 75 ? -2.532 15.800 -16.538 1.00 87.31 75 PRO A CA 1
ATOM 603 C C . PRO A 1 75 ? -2.134 14.473 -15.884 1.00 87.31 75 PRO A C 1
ATOM 605 O O . PRO A 1 75 ? -2.511 13.393 -16.355 1.00 87.31 75 PRO A O 1
ATOM 608 N N . TRP A 1 76 ? -1.354 14.556 -14.811 1.00 90.81 76 TRP A N 1
ATOM 609 C CA . TRP A 1 76 ? -0.940 13.401 -14.023 1.00 90.81 76 TRP A CA 1
ATOM 610 C C . TRP A 1 76 ? -1.854 13.179 -12.822 1.00 90.81 76 TRP A C 1
ATOM 612 O O . TRP A 1 76 ? -2.207 14.114 -12.107 1.00 90.81 76 TRP A O 1
ATOM 622 N N . GLN A 1 77 ? -2.182 11.914 -12.569 1.00 89.94 77 GLN A N 1
ATOM 623 C CA . GLN A 1 77 ? -2.745 11.476 -11.296 1.00 89.94 77 GLN A CA 1
ATOM 624 C C . GLN A 1 77 ? -1.624 10.887 -10.449 1.00 89.94 77 GLN A C 1
ATOM 626 O O . GLN A 1 77 ? -0.975 9.920 -10.856 1.00 89.94 77 GLN A O 1
ATOM 631 N N . VAL A 1 78 ? -1.418 11.447 -9.263 1.00 93.38 78 VAL A N 1
ATOM 632 C CA . VAL A 1 78 ? -0.316 11.080 -8.368 1.00 93.38 78 VAL A CA 1
ATOM 633 C C . VAL A 1 78 ? -0.833 10.731 -6.978 1.00 93.38 78 VAL A C 1
ATOM 635 O O . VAL A 1 78 ? -1.974 11.042 -6.652 1.00 93.38 78 VAL A O 1
ATOM 638 N N . TYR A 1 79 ? 0.003 10.080 -6.174 1.00 95.12 79 TYR A N 1
ATOM 639 C CA . TYR A 1 79 ? -0.234 9.891 -4.742 1.00 95.12 79 TYR A CA 1
ATOM 640 C C . TYR A 1 79 ? 0.469 11.000 -3.945 1.00 95.12 79 TYR A C 1
ATOM 642 O O . TYR A 1 79 ? 1.281 11.742 -4.499 1.00 95.12 79 TYR A O 1
ATOM 650 N N . ILE A 1 80 ? 0.160 11.143 -2.652 1.00 95.12 80 ILE A N 1
ATOM 651 C CA . ILE A 1 80 ? 0.698 12.244 -1.833 1.00 95.12 80 ILE A CA 1
ATOM 652 C C . ILE A 1 80 ? 2.230 12.225 -1.752 1.00 95.12 80 ILE A C 1
ATOM 654 O O . ILE A 1 80 ? 2.849 13.284 -1.755 1.00 95.12 80 ILE A O 1
ATOM 658 N N . GLU A 1 81 ? 2.861 11.049 -1.785 1.00 92.88 81 GLU A N 1
ATOM 659 C CA . GLU A 1 81 ? 4.321 10.924 -1.791 1.00 92.88 81 GLU A CA 1
ATOM 660 C C . GLU A 1 81 ? 4.993 11.582 -3.010 1.00 92.88 81 GLU A C 1
ATOM 662 O O . GLU A 1 81 ? 6.165 11.952 -2.941 1.00 92.88 81 GLU A O 1
ATOM 667 N N . SER A 1 82 ? 4.258 11.811 -4.104 1.00 93.44 82 SER A N 1
ATOM 668 C CA . SER A 1 82 ? 4.759 12.544 -5.271 1.00 93.44 82 SER A CA 1
ATOM 669 C C . SER A 1 82 ? 4.876 14.052 -5.058 1.00 93.44 82 SER A C 1
ATOM 671 O O . SER A 1 82 ? 5.509 14.729 -5.870 1.00 93.44 82 SER A O 1
ATOM 673 N N . LEU A 1 83 ? 4.272 14.590 -3.994 1.00 91.69 83 LEU A N 1
ATOM 674 C CA . LEU A 1 83 ? 4.399 16.001 -3.622 1.00 91.69 83 LEU A CA 1
ATOM 675 C C . LEU A 1 83 ? 5.693 16.292 -2.845 1.00 91.69 83 LEU A C 1
ATOM 677 O O . LEU A 1 83 ? 6.016 17.456 -2.623 1.00 91.69 83 LEU A O 1
ATOM 681 N N . GLY A 1 84 ? 6.451 15.255 -2.471 1.00 89.31 84 GLY A N 1
ATOM 682 C CA . GLY A 1 84 ? 7.648 15.386 -1.648 1.00 89.31 84 GLY A CA 1
ATOM 683 C C . GLY A 1 84 ? 7.324 15.687 -0.183 1.00 89.31 84 GLY A C 1
ATOM 684 O O . GLY A 1 84 ? 6.246 15.365 0.317 1.00 89.31 84 GLY A O 1
ATOM 685 N N . GLU A 1 85 ? 8.285 16.279 0.523 1.00 89.69 85 GLU A N 1
ATOM 686 C CA . GLU A 1 85 ? 8.102 16.678 1.919 1.00 89.69 85 GLU A CA 1
ATOM 687 C C . GLU A 1 85 ? 7.266 17.960 2.003 1.00 89.69 85 GLU A C 1
ATOM 689 O O . GLU A 1 85 ? 7.663 19.019 1.514 1.00 89.69 85 GLU A O 1
ATOM 694 N N . LEU A 1 86 ? 6.100 17.861 2.642 1.00 91.69 86 LEU A N 1
ATOM 695 C CA . LEU A 1 86 ? 5.214 18.992 2.904 1.00 91.69 86 LEU A CA 1
ATOM 696 C C . LEU A 1 86 ? 5.467 19.552 4.308 1.00 91.69 86 LEU A C 1
ATOM 698 O O . LEU A 1 86 ? 5.739 18.803 5.247 1.00 91.69 86 LEU A O 1
ATOM 702 N N . SER A 1 87 ? 5.331 20.873 4.474 1.00 94.19 87 SER A N 1
ATOM 703 C CA . SER A 1 87 ? 5.264 21.458 5.818 1.00 94.19 87 SER A CA 1
ATOM 704 C C . SER A 1 87 ? 3.977 21.019 6.524 1.00 94.19 87 SER A C 1
ATOM 706 O O . SER A 1 87 ? 2.997 20.649 5.874 1.00 94.19 87 SER A O 1
ATOM 708 N N . GLN A 1 88 ? 3.949 21.095 7.855 1.00 92.75 88 GLN A N 1
ATOM 709 C CA . GLN A 1 88 ? 2.756 20.725 8.625 1.00 92.75 88 GLN A CA 1
ATOM 710 C C . GLN A 1 88 ? 1.545 21.599 8.276 1.00 92.75 88 GLN A C 1
ATOM 712 O O . GLN A 1 88 ? 0.418 21.110 8.215 1.00 92.75 88 GLN A O 1
ATOM 717 N N . GLU A 1 89 ? 1.771 22.882 7.991 1.00 94.25 89 GLU A N 1
ATOM 718 C CA . GLU A 1 89 ? 0.727 23.806 7.548 1.00 94.25 89 GLU A CA 1
ATOM 719 C C . GLU A 1 89 ? 0.169 23.392 6.183 1.00 94.25 89 GLU A C 1
ATOM 721 O O . GLU A 1 89 ? -1.047 23.295 6.029 1.00 94.25 89 GLU A O 1
ATOM 726 N N . ALA A 1 90 ? 1.050 23.081 5.225 1.00 94.25 90 ALA A N 1
ATOM 727 C CA . ALA A 1 90 ? 0.653 22.642 3.890 1.00 94.25 90 ALA A CA 1
ATOM 728 C C . ALA A 1 90 ? -0.093 21.299 3.928 1.00 94.25 90 ALA A C 1
ATOM 730 O O . ALA A 1 90 ? -1.102 21.131 3.245 1.00 94.25 90 ALA A O 1
ATOM 731 N N . LEU A 1 91 ? 0.360 20.355 4.759 1.00 94.94 91 LEU A N 1
ATOM 732 C CA . LEU A 1 91 ? -0.308 19.071 4.963 1.00 94.94 91 LEU A CA 1
ATOM 733 C C . LEU A 1 91 ? -1.702 19.253 5.581 1.00 94.94 91 LEU A C 1
ATOM 735 O O . LEU A 1 91 ? -2.672 18.663 5.105 1.00 94.94 91 LEU A O 1
ATOM 739 N N . THR A 1 92 ? -1.818 20.104 6.602 1.00 94.81 92 THR A N 1
ATOM 740 C CA . THR A 1 92 ? -3.100 20.402 7.258 1.00 94.81 92 THR A CA 1
ATOM 741 C C . THR A 1 92 ? -4.086 21.032 6.274 1.00 94.81 92 THR A C 1
ATOM 743 O O . THR A 1 92 ? -5.247 20.621 6.205 1.00 94.81 92 THR A O 1
ATOM 746 N N . GLU A 1 93 ? -3.630 22.007 5.483 1.00 95.38 93 GLU A N 1
ATOM 747 C CA . GLU A 1 93 ? -4.433 22.637 4.433 1.00 95.38 93 GLU A CA 1
ATOM 748 C C . GLU A 1 93 ? -4.880 21.609 3.386 1.00 95.38 93 GLU A C 1
ATOM 750 O O . GLU A 1 93 ? -6.066 21.535 3.057 1.00 95.38 93 GLU A O 1
ATOM 755 N N . LEU A 1 94 ? -3.968 20.755 2.916 1.00 95.94 94 LEU A N 1
ATOM 756 C CA . LEU A 1 94 ? -4.260 19.692 1.957 1.00 95.94 94 LEU A CA 1
ATOM 757 C C . LEU A 1 94 ? -5.341 18.741 2.488 1.00 95.94 94 LEU A C 1
ATOM 759 O O . LEU A 1 94 ? -6.345 18.514 1.811 1.00 95.94 94 LEU A O 1
ATOM 763 N N . ILE A 1 95 ? -5.178 18.230 3.713 1.00 97.00 95 ILE A N 1
ATOM 764 C CA . ILE A 1 95 ? -6.141 17.317 4.345 1.00 97.00 95 ILE A CA 1
ATOM 765 C C . ILE A 1 95 ? -7.512 17.985 4.520 1.00 97.00 95 ILE A C 1
ATOM 767 O O . ILE A 1 95 ? -8.534 17.328 4.314 1.00 97.00 95 ILE A O 1
ATOM 771 N N . SER A 1 96 ? -7.555 19.288 4.823 1.00 96.50 96 SER A N 1
ATOM 772 C CA . SER A 1 96 ? -8.810 20.028 5.036 1.00 96.50 96 SER A CA 1
ATOM 773 C C . SER A 1 96 ? -9.746 20.055 3.819 1.00 96.50 96 SER A C 1
ATOM 775 O O . SER A 1 96 ? -10.946 20.271 3.968 1.00 96.50 96 SER A O 1
ATOM 777 N N . HIS A 1 97 ? -9.225 19.789 2.616 1.00 96.38 97 HIS A N 1
ATOM 778 C CA . HIS A 1 97 ? -10.036 19.694 1.401 1.00 96.38 97 HIS A CA 1
ATOM 779 C C . HIS A 1 97 ? -10.861 18.404 1.331 1.00 96.38 97 HIS A C 1
ATOM 781 O O . HIS A 1 97 ? -11.864 18.357 0.612 1.00 96.38 97 HIS A O 1
ATOM 787 N N . VAL A 1 98 ? -10.426 17.347 2.025 1.00 96.88 98 VAL A N 1
ATOM 788 C CA . VAL A 1 98 ? -11.043 16.013 1.949 1.00 96.88 98 VAL A CA 1
ATOM 789 C C . VAL A 1 98 ? -11.666 15.541 3.261 1.00 96.88 98 VAL A C 1
ATOM 791 O O . VAL A 1 98 ? -12.414 14.562 3.278 1.00 96.88 98 VAL A O 1
ATOM 794 N N . GLY A 1 99 ? -11.345 16.213 4.362 1.00 97.06 99 GLY A N 1
ATOM 795 C CA . GLY A 1 99 ? -11.823 15.866 5.686 1.00 97.06 99 GLY A CA 1
ATOM 796 C C . GLY A 1 99 ? -11.034 16.592 6.766 1.00 97.06 99 GLY A C 1
ATOM 797 O O . GLY A 1 99 ? -10.694 17.765 6.635 1.00 97.06 99 GLY A O 1
ATOM 798 N N . ARG A 1 100 ? -10.732 15.894 7.861 1.00 97.31 100 ARG A N 1
ATOM 799 C CA . ARG A 1 100 ? -9.990 16.456 8.997 1.00 97.31 100 ARG A CA 1
ATOM 800 C C . ARG A 1 100 ? -8.905 15.498 9.458 1.00 97.31 100 ARG A C 1
ATOM 802 O O . ARG A 1 100 ? -9.194 14.325 9.673 1.00 97.31 100 ARG A O 1
ATOM 809 N N . GLN A 1 101 ? -7.697 16.002 9.690 1.00 97.56 101 GLN A N 1
ATOM 810 C CA . GLN A 1 101 ? -6.651 15.215 10.337 1.00 97.56 101 GLN A CA 1
ATOM 811 C C . GLN A 1 101 ? -7.067 14.847 11.768 1.00 97.56 101 GLN A C 1
ATOM 813 O O . GLN A 1 101 ? -7.687 15.642 12.484 1.00 97.56 101 GLN A O 1
ATOM 818 N N . VAL A 1 102 ? -6.754 13.619 12.163 1.00 97.56 102 VAL A N 1
ATOM 819 C CA . VAL A 1 102 ? -7.099 13.037 13.457 1.00 97.56 102 VAL A CA 1
ATOM 820 C C . VAL A 1 102 ? -5.832 12.528 14.118 1.00 97.56 102 VAL A C 1
ATOM 822 O O . VAL A 1 102 ? -5.105 11.720 13.549 1.00 97.56 102 VAL A O 1
ATOM 825 N N . GLU A 1 103 ? -5.600 12.940 15.355 1.00 96.62 103 GLU A N 1
ATOM 826 C CA . GLU A 1 103 ? -4.524 12.369 16.156 1.00 96.62 103 GLU A CA 1
ATOM 827 C C . GLU A 1 103 ? -4.944 11.032 16.776 1.00 96.62 103 GLU A C 1
ATOM 829 O O . GLU A 1 103 ? -6.104 10.830 17.146 1.00 96.62 103 GLU A O 1
ATOM 834 N N . ALA A 1 104 ? -3.988 10.124 16.995 1.00 96.25 104 ALA A N 1
ATOM 835 C CA . ALA A 1 104 ? -4.265 8.825 17.622 1.00 96.25 104 ALA A CA 1
ATOM 836 C C . ALA A 1 104 ? -4.976 8.966 18.987 1.00 96.25 104 ALA A C 1
ATOM 838 O O . ALA A 1 104 ? -5.860 8.181 19.330 1.00 96.25 104 ALA A O 1
ATOM 839 N N . SER A 1 105 ? -4.645 10.018 19.744 1.00 96.94 105 SER A N 1
ATOM 840 C CA . SER A 1 105 ? -5.262 10.326 21.043 1.00 96.94 105 SER A CA 1
ATOM 841 C C . SER A 1 105 ? -6.734 10.763 20.961 1.00 96.94 105 SER A C 1
ATOM 843 O O . SER A 1 105 ? -7.449 10.726 21.966 1.00 96.94 105 SER A O 1
ATOM 845 N N . GLU A 1 106 ? -7.213 11.171 19.784 1.00 97.62 106 GLU A N 1
ATOM 846 C CA . GLU A 1 106 ? -8.613 11.531 19.556 1.00 97.62 106 GLU A CA 1
ATOM 847 C C . GLU A 1 106 ? -9.488 10.317 19.233 1.00 97.62 106 GLU A C 1
ATOM 849 O O . GLU A 1 106 ? -10.703 10.386 19.429 1.00 97.62 106 GLU A O 1
ATOM 854 N N . LEU A 1 107 ? -8.902 9.205 18.775 1.00 98.19 107 LEU A N 1
ATOM 855 C CA . LEU A 1 107 ? -9.650 8.031 18.317 1.00 98.19 107 LEU A CA 1
ATOM 856 C C . LEU A 1 107 ? -10.677 7.521 19.349 1.00 98.19 107 LEU A C 1
ATOM 858 O O . LEU A 1 107 ? -11.826 7.321 18.948 1.00 98.19 107 LEU A O 1
ATOM 862 N N . PRO A 1 108 ? -10.375 7.418 20.666 1.00 98.31 108 PRO A N 1
ATOM 863 C CA . PRO A 1 108 ? -11.356 6.947 21.654 1.00 98.31 108 PRO A CA 1
ATOM 864 C C . PRO A 1 108 ? -12.570 7.876 21.805 1.00 98.31 108 PRO A C 1
ATOM 866 O O . PRO A 1 108 ? -13.630 7.478 22.287 1.00 98.31 108 PRO A O 1
ATOM 869 N N . LYS A 1 109 ? -12.437 9.146 21.400 1.00 98.06 109 LYS A N 1
ATOM 870 C CA . LYS A 1 109 ? -13.550 10.104 21.383 1.00 98.06 109 LYS A CA 1
ATOM 871 C C . LYS A 1 109 ? -14.392 9.983 20.121 1.00 98.06 109 LYS A C 1
ATOM 873 O O . LYS A 1 109 ? -15.535 10.430 20.148 1.00 98.06 109 LYS A O 1
ATOM 878 N N . LEU A 1 110 ? -13.860 9.413 19.043 1.00 98.31 110 LEU A N 1
ATOM 879 C CA . LEU A 1 110 ? -14.527 9.308 17.745 1.00 98.31 110 LEU A CA 1
ATOM 880 C C . LEU A 1 110 ? -15.231 7.963 17.547 1.00 98.31 110 LEU A C 1
ATOM 882 O O . LEU A 1 110 ? -16.277 7.926 16.904 1.00 98.31 110 LEU A O 1
ATOM 886 N N . MET A 1 111 ? -14.703 6.879 18.114 1.00 98.56 111 MET A N 1
ATOM 887 C CA . MET A 1 111 ? -15.226 5.526 17.914 1.00 98.56 111 MET A CA 1
ATOM 888 C C . MET A 1 111 ? -15.239 4.704 19.201 1.00 98.56 111 MET A C 1
ATOM 890 O O . MET A 1 111 ? -14.485 4.970 20.131 1.00 98.56 111 MET A O 1
ATOM 894 N N . ASP A 1 112 ? -16.092 3.684 19.216 1.00 98.62 112 ASP A N 1
ATOM 895 C CA . ASP A 1 112 ? -16.181 2.695 20.293 1.00 98.62 112 ASP A CA 1
ATOM 896 C C . ASP A 1 112 ? -15.520 1.361 19.887 1.00 98.62 112 ASP A C 1
ATOM 898 O O . ASP A 1 112 ? -15.162 0.560 20.744 1.00 98.62 112 ASP A O 1
ATOM 902 N N . PHE A 1 113 ? -15.374 1.116 18.579 1.00 98.75 113 PHE A N 1
ATOM 903 C CA . PHE A 1 113 ? -14.757 -0.074 17.993 1.00 98.75 113 PHE A CA 1
ATOM 904 C C . PHE A 1 113 ? -14.118 0.277 16.644 1.00 98.75 113 PHE A C 1
ATOM 906 O O . PHE A 1 113 ? -14.690 1.063 15.885 1.00 98.75 113 PHE A O 1
ATOM 913 N N . ALA A 1 114 ? -12.972 -0.320 16.325 1.00 98.81 114 ALA A N 1
ATOM 914 C CA . ALA A 1 114 ? -12.274 -0.134 15.057 1.00 98.81 114 ALA A CA 1
ATOM 915 C C . ALA A 1 114 ? -12.448 -1.349 14.128 1.00 98.81 114 ALA A C 1
ATOM 917 O O . ALA A 1 114 ? -12.015 -2.460 14.422 1.00 98.81 114 ALA A O 1
ATOM 918 N N . PHE A 1 115 ? -13.062 -1.135 12.971 1.00 98.75 115 PHE A N 1
ATOM 919 C CA . PHE A 1 115 ? -13.062 -2.087 11.872 1.00 98.75 115 PHE A CA 1
ATOM 920 C C . PHE A 1 115 ? -11.829 -1.845 10.994 1.00 98.75 115 PHE A C 1
ATOM 922 O O . PHE A 1 115 ? -11.701 -0.796 10.363 1.00 98.75 115 PHE A O 1
ATOM 929 N N . LEU A 1 116 ? -10.927 -2.821 10.942 1.00 98.44 116 LEU A N 1
ATOM 930 C CA . LEU A 1 116 ? -9.690 -2.759 10.168 1.00 98.44 116 LEU A CA 1
ATOM 931 C C . LEU A 1 116 ? -9.918 -3.326 8.763 1.00 98.44 116 LEU A C 1
ATOM 933 O O . LEU A 1 116 ? -10.065 -4.533 8.599 1.00 98.44 116 LEU A O 1
ATOM 937 N N . ALA A 1 117 ? -9.931 -2.451 7.759 1.00 97.81 117 ALA A N 1
ATOM 938 C CA . ALA A 1 117 ? -9.914 -2.803 6.339 1.00 97.81 117 ALA A CA 1
ATOM 939 C C . ALA A 1 117 ? -8.581 -2.403 5.674 1.00 97.81 117 ALA A C 1
ATOM 941 O O . ALA A 1 117 ? -8.540 -2.170 4.472 1.00 97.81 117 ALA A O 1
ATOM 942 N N . LEU A 1 118 ? -7.506 -2.303 6.467 1.00 96.75 118 LEU A N 1
ATOM 943 C CA . LEU A 1 118 ? -6.142 -2.037 6.009 1.00 96.75 118 LEU A CA 1
ATOM 944 C C . LEU A 1 118 ? -5.472 -3.328 5.522 1.00 96.75 118 LEU A C 1
ATOM 946 O O . LEU A 1 118 ? -5.701 -4.394 6.087 1.00 96.75 118 LEU A O 1
ATOM 950 N N . HIS A 1 119 ? -4.598 -3.208 4.523 1.00 93.94 119 HIS A N 1
ATOM 951 C CA . HIS A 1 119 ? -3.840 -4.321 3.944 1.00 93.94 119 HIS A CA 1
ATOM 952 C C . HIS A 1 119 ? -2.334 -4.069 4.023 1.00 93.94 119 HIS A C 1
ATOM 954 O O . HIS A 1 119 ? -1.895 -2.918 3.966 1.00 93.94 119 HIS A O 1
ATOM 960 N N . GLY A 1 120 ? -1.544 -5.138 4.066 1.00 91.50 120 GLY A N 1
ATOM 961 C CA . GLY A 1 120 ? -0.090 -5.112 4.021 1.00 91.50 120 GLY A CA 1
ATOM 962 C C . GLY A 1 120 ? 0.562 -4.508 5.274 1.00 91.50 120 GLY A C 1
ATOM 963 O O . GLY A 1 120 ? -0.060 -4.435 6.340 1.00 91.50 120 GLY A O 1
ATOM 964 N N . PRO A 1 121 ? 1.836 -4.082 5.167 1.00 90.75 121 PRO A N 1
ATOM 965 C CA . PRO A 1 121 ? 2.552 -3.435 6.266 1.00 90.75 121 PRO A CA 1
ATOM 966 C C . PRO A 1 121 ? 1.789 -2.231 6.835 1.00 90.75 121 PRO A C 1
ATOM 968 O O . PRO A 1 121 ? 1.147 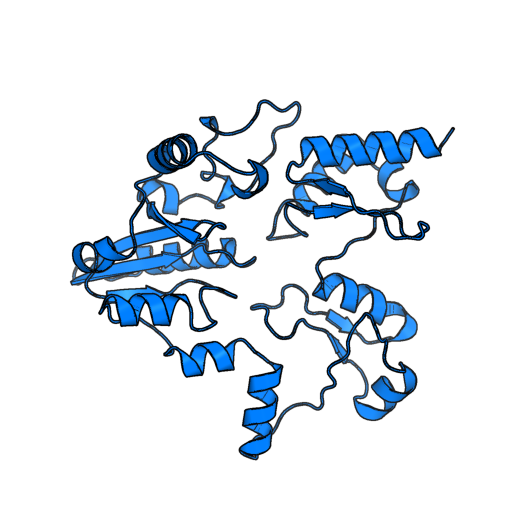-1.489 6.094 1.00 90.75 121 PRO A O 1
ATOM 971 N N . GLY A 1 122 ? 1.838 -2.052 8.154 1.00 93.44 122 GLY A N 1
ATOM 972 C CA . GLY A 1 122 ? 1.050 -1.077 8.909 1.00 93.44 122 GLY A CA 1
ATOM 973 C C . GLY A 1 122 ? -0.375 -1.534 9.253 1.00 93.44 122 GLY A C 1
ATOM 974 O O . GLY A 1 122 ? -0.899 -1.144 10.297 1.00 93.44 122 GLY A O 1
ATOM 975 N N . GLY A 1 123 ? -1.008 -2.352 8.403 1.00 94.81 123 GLY A N 1
ATOM 976 C CA . GLY A 1 123 ? -2.380 -2.842 8.590 1.00 94.81 123 GLY A CA 1
ATOM 977 C C . GLY A 1 123 ? -2.472 -4.264 9.146 1.00 94.81 123 GLY A C 1
ATOM 978 O O . GLY A 1 123 ? -3.275 -4.540 10.037 1.00 94.81 123 GLY A O 1
ATOM 979 N N . GLU A 1 124 ? -1.640 -5.167 8.631 1.00 95.00 124 GLU A N 1
ATOM 980 C CA . GLU A 1 124 ? -1.703 -6.613 8.894 1.00 95.00 124 GLU A CA 1
ATOM 981 C C . GLU A 1 124 ? -0.491 -7.138 9.680 1.00 95.00 124 GLU A C 1
ATOM 983 O O . GLU A 1 124 ? -0.420 -8.326 9.974 1.00 95.00 124 GLU A O 1
ATOM 988 N N . ASP A 1 125 ? 0.462 -6.277 10.043 1.00 94.38 125 ASP A N 1
ATOM 989 C CA . ASP A 1 125 ? 1.721 -6.646 10.708 1.00 94.38 125 ASP A CA 1
ATOM 990 C C . ASP A 1 125 ? 1.726 -6.437 12.231 1.00 94.38 125 ASP A C 1
ATOM 992 O O . ASP A 1 125 ? 2.739 -6.677 12.887 1.00 94.38 125 ASP A O 1
ATOM 996 N N . GLY A 1 126 ? 0.598 -6.016 12.809 1.00 96.31 126 GLY A N 1
ATOM 997 C CA . GLY A 1 126 ? 0.471 -5.735 14.238 1.00 96.31 126 GLY A CA 1
ATOM 998 C C . GLY A 1 126 ? 0.654 -4.260 14.611 1.00 96.31 126 GLY A C 1
ATOM 999 O O . GLY A 1 126 ? 0.410 -3.916 15.769 1.00 96.31 126 GLY A O 1
ATOM 1000 N N . ALA A 1 127 ? 1.055 -3.381 13.683 1.00 96.62 127 ALA A N 1
ATOM 1001 C CA . ALA A 1 127 ? 1.318 -1.975 13.992 1.00 96.62 127 ALA A CA 1
ATOM 1002 C C . ALA A 1 127 ? 0.047 -1.214 14.409 1.00 96.62 127 ALA A C 1
ATOM 1004 O O . ALA A 1 127 ? -0.014 -0.671 15.516 1.00 96.62 127 ALA A O 1
ATOM 1005 N N . ILE A 1 128 ? -0.994 -1.209 13.565 1.00 97.75 128 ILE A N 1
ATOM 1006 C CA . ILE A 1 128 ? -2.269 -0.553 13.899 1.00 97.75 128 ILE A CA 1
ATOM 1007 C C . ILE A 1 128 ? -2.948 -1.213 15.105 1.00 97.75 128 ILE A C 1
ATOM 1009 O O . ILE A 1 128 ? -3.536 -0.525 15.934 1.00 97.75 128 ILE A O 1
ATOM 1013 N N . GLN A 1 129 ? -2.813 -2.533 15.250 1.00 98.50 129 GLN A N 1
ATOM 1014 C CA . GLN A 1 129 ? -3.318 -3.288 16.394 1.00 98.50 129 GLN A CA 1
ATOM 1015 C C . GLN A 1 129 ? -2.679 -2.784 17.689 1.00 98.50 129 GLN A C 1
ATOM 1017 O O . GLN A 1 129 ? -3.390 -2.469 18.638 1.00 98.50 129 GLN A O 1
ATOM 1022 N N . GLY A 1 130 ? -1.352 -2.625 17.708 1.00 98.31 130 GLY A N 1
ATOM 1023 C CA . GLY A 1 130 ? -0.629 -2.079 18.855 1.00 98.31 130 GLY A CA 1
ATOM 1024 C C . GLY A 1 130 ? -1.056 -0.654 19.200 1.00 98.31 130 GLY A C 1
ATOM 1025 O O . GLY A 1 130 ? -1.253 -0.345 20.374 1.00 98.31 130 GLY A O 1
ATOM 1026 N N . LEU A 1 131 ? -1.270 0.196 18.190 1.00 98.00 131 LEU A N 1
ATOM 1027 C CA . LEU A 1 131 ? -1.789 1.549 18.395 1.00 98.00 131 LEU A CA 1
ATOM 1028 C C . LEU A 1 131 ? -3.185 1.526 19.031 1.00 98.00 131 LEU A C 1
ATOM 1030 O O . LEU A 1 131 ? -3.427 2.259 19.987 1.00 98.00 131 LEU A O 1
ATOM 1034 N N . LEU A 1 132 ? -4.089 0.682 18.53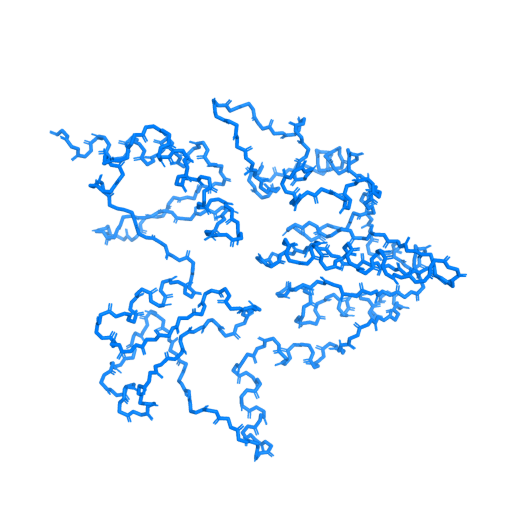1 1.00 98.50 132 LEU A N 1
ATOM 1035 C CA . LEU A 1 132 ? -5.460 0.571 19.034 1.00 98.50 132 LEU A CA 1
ATOM 1036 C C . LEU A 1 132 ? -5.518 -0.017 20.448 1.00 98.50 132 LEU A C 1
ATOM 1038 O O . LEU A 1 132 ? -6.259 0.504 21.282 1.00 98.50 132 LEU A O 1
ATOM 1042 N N . GLU A 1 133 ? -4.697 -1.028 20.754 1.00 98.25 133 GLU A N 1
ATOM 1043 C CA . GLU A 1 133 ? -4.542 -1.547 22.120 1.00 98.25 133 GLU A CA 1
ATOM 1044 C C . GLU A 1 133 ? -4.011 -0.468 23.067 1.00 98.25 133 GLU A C 1
ATOM 1046 O O . GLU A 1 133 ? -4.534 -0.312 24.172 1.00 98.25 133 GLU A O 1
ATOM 1051 N N . TRP A 1 134 ? -3.032 0.327 22.622 1.00 98.12 134 TRP A N 1
ATOM 1052 C CA . TRP A 1 134 ? -2.464 1.420 23.411 1.00 98.12 134 TRP A CA 1
ATOM 1053 C C . TRP A 1 134 ? -3.498 2.492 23.769 1.00 98.12 134 TRP A C 1
ATOM 1055 O O . TRP A 1 134 ? -3.533 2.961 24.907 1.00 98.12 134 TRP A O 1
ATOM 1065 N N . VAL A 1 135 ? -4.364 2.871 22.823 1.00 97.81 135 VAL A N 1
ATOM 1066 C CA . VAL A 1 135 ? -5.430 3.861 23.068 1.00 97.81 135 VAL A CA 1
ATOM 1067 C C . VAL A 1 135 ? -6.724 3.250 23.621 1.00 97.81 135 VAL A C 1
ATOM 1069 O O . VAL A 1 135 ? -7.692 3.974 23.850 1.00 97.81 135 VAL A O 1
ATOM 1072 N N . GLY A 1 136 ? -6.751 1.938 23.873 1.00 97.50 136 GLY A N 1
ATOM 1073 C CA . GLY A 1 136 ? -7.866 1.241 24.516 1.00 97.50 136 GLY A CA 1
ATOM 1074 C C . GLY A 1 136 ? -9.102 1.040 23.633 1.00 97.50 136 GLY A C 1
ATOM 1075 O O . GLY A 1 136 ? -10.216 1.009 24.156 1.00 97.50 136 GLY A O 1
ATOM 1076 N N . ILE A 1 137 ? -8.932 0.915 22.313 1.00 98.44 137 ILE A N 1
ATOM 1077 C CA . ILE A 1 137 ? -10.031 0.696 21.361 1.00 98.44 137 ILE A CA 1
ATOM 1078 C C . ILE A 1 137 ? -10.060 -0.779 20.933 1.00 98.44 137 ILE A C 1
ATOM 1080 O O . ILE A 1 137 ? -9.072 -1.268 20.383 1.00 98.44 137 ILE A O 1
ATOM 1084 N N . PRO A 1 138 ? -11.177 -1.504 21.128 1.00 98.44 138 PRO A N 1
ATOM 1085 C CA . PRO A 1 138 ? -11.329 -2.851 20.589 1.00 98.44 138 PRO A CA 1
ATOM 1086 C C . PRO A 1 138 ? -11.434 -2.817 19.060 1.00 98.44 138 PRO A C 1
ATOM 1088 O O . PRO A 1 138 ? -11.985 -1.873 18.492 1.00 98.44 138 PRO A O 1
ATOM 1091 N N . TYR A 1 139 ? -10.948 -3.861 18.387 1.00 98.62 139 TYR A N 1
ATOM 1092 C CA . TYR A 1 139 ? -10.892 -3.896 16.927 1.00 98.62 139 TYR A CA 1
ATOM 1093 C C . TYR A 1 139 ? -11.208 -5.265 16.326 1.00 98.62 139 TYR A C 1
ATOM 1095 O O . TYR A 1 139 ? -11.203 -6.291 17.008 1.00 98.62 139 TYR A O 1
ATOM 1103 N N . SER A 1 140 ? -11.522 -5.274 15.031 1.00 98.12 140 SER A N 1
ATOM 1104 C CA . SER A 1 140 ? -11.784 -6.493 14.265 1.00 98.12 140 SER A CA 1
ATOM 1105 C C . SER A 1 140 ? -10.492 -7.198 13.857 1.00 98.12 140 SER A C 1
ATOM 1107 O O . SER A 1 140 ? -9.535 -6.544 13.451 1.00 98.12 140 SER A O 1
ATOM 1109 N N . GLY A 1 141 ? -10.516 -8.530 13.816 1.00 95.69 141 GLY A N 1
ATOM 1110 C CA . GLY A 1 141 ? -9.428 -9.335 13.261 1.00 95.69 141 GLY A CA 1
ATOM 1111 C C . GLY A 1 141 ? -8.459 -9.866 14.315 1.00 95.69 141 GLY A C 1
ATOM 1112 O O . GLY A 1 141 ? -8.836 -10.127 15.456 1.00 95.69 141 GLY A O 1
ATOM 1113 N N . SER A 1 142 ? -7.221 -10.100 13.889 1.00 96.62 142 SER A N 1
ATOM 1114 C CA . SER A 1 142 ? -6.173 -10.738 14.688 1.00 96.62 142 SER A CA 1
ATOM 1115 C C . SER A 1 142 ? -5.443 -9.746 15.590 1.00 96.62 142 SER A C 1
ATOM 1117 O O . SER A 1 142 ? -5.218 -8.606 15.193 1.00 96.62 142 SER A O 1
ATOM 1119 N N . GLY A 1 143 ? -5.013 -10.207 16.770 1.00 97.38 143 GLY A N 1
ATOM 1120 C CA . GLY A 1 143 ? -4.176 -9.425 17.688 1.00 97.38 143 GLY A CA 1
ATOM 1121 C C . GLY A 1 143 ? -2.760 -9.144 17.162 1.00 97.38 143 GLY A C 1
ATOM 1122 O O . GLY A 1 143 ? -2.384 -9.652 16.107 1.00 97.38 143 GLY A O 1
ATOM 1123 N N . ILE A 1 144 ? -1.941 -8.404 17.920 1.00 97.69 144 ILE A N 1
ATOM 1124 C CA . ILE A 1 144 ? -0.579 -7.992 17.504 1.00 97.69 144 ILE A CA 1
ATOM 1125 C C . ILE A 1 144 ? 0.278 -9.182 17.035 1.00 97.69 144 ILE A C 1
ATOM 1127 O O . ILE A 1 144 ? 0.746 -9.205 15.898 1.00 97.69 144 ILE A O 1
ATOM 1131 N N . LEU A 1 145 ? 0.479 -10.187 17.898 1.00 96.44 145 LEU A N 1
ATOM 1132 C CA . LEU A 1 145 ? 1.371 -11.313 17.598 1.00 96.44 145 LEU A CA 1
ATOM 1133 C C . LEU A 1 145 ? 0.868 -12.170 16.418 1.00 96.44 145 LEU A C 1
ATOM 1135 O O . LEU A 1 145 ? 1.662 -12.425 15.512 1.00 96.44 145 LEU A O 1
ATOM 1139 N N . PRO A 1 146 ? -0.407 -12.609 16.367 1.00 95.81 146 PRO A N 1
ATOM 1140 C CA . PRO A 1 146 ? -0.899 -13.354 15.210 1.00 95.81 146 PRO A CA 1
ATOM 1141 C C . PRO A 1 146 ? -0.819 -12.569 13.894 1.00 95.81 146 PRO A C 1
ATOM 1143 O O . PRO A 1 146 ? -0.509 -13.173 12.872 1.00 95.81 146 PRO A O 1
ATOM 1146 N N . SER A 1 147 ? -1.034 -11.250 13.912 1.00 95.69 147 SER A N 1
ATOM 1147 C CA . SER A 1 147 ? -0.889 -10.387 12.730 1.00 95.69 147 SER A CA 1
ATOM 1148 C C . SER A 1 147 ? 0.563 -10.354 12.234 1.00 95.69 147 SER A C 1
ATOM 1150 O O . SER A 1 147 ? 0.840 -10.735 11.096 1.00 95.69 147 SER A O 1
ATOM 1152 N N . ALA A 1 148 ? 1.520 -10.063 13.124 1.00 93.81 148 ALA A N 1
ATOM 1153 C CA . ALA A 1 148 ? 2.950 -10.068 12.800 1.00 93.81 148 ALA A CA 1
ATOM 1154 C C . ALA A 1 148 ? 3.438 -11.416 12.226 1.00 93.81 148 ALA A C 1
ATOM 1156 O O . ALA A 1 148 ? 4.267 -11.457 11.317 1.00 93.81 148 ALA A O 1
ATOM 1157 N N . LEU A 1 149 ? 2.908 -12.532 12.737 1.00 93.75 149 LEU A N 1
ATOM 1158 C CA . LEU A 1 149 ? 3.215 -13.871 12.228 1.00 93.75 149 LEU A CA 1
ATOM 1159 C C . LEU A 1 149 ? 2.501 -14.193 10.911 1.00 93.75 149 LEU A C 1
ATOM 1161 O O . LEU A 1 149 ? 3.044 -14.934 10.096 1.00 93.75 149 LEU A O 1
ATOM 1165 N N . GLY A 1 150 ? 1.288 -13.674 10.716 1.00 91.25 150 GLY A N 1
ATOM 1166 C CA . GLY A 1 150 ? 0.469 -13.922 9.533 1.00 91.25 150 GLY A CA 1
ATOM 1167 C C . GLY A 1 150 ? 1.024 -13.264 8.272 1.00 91.25 150 GLY A C 1
ATOM 1168 O O . GLY A 1 150 ? 0.970 -13.866 7.200 1.00 91.25 150 GLY A O 1
ATOM 1169 N N . ILE A 1 151 ? 1.598 -12.064 8.395 1.00 90.88 151 ILE A N 1
ATOM 1170 C CA . ILE A 1 151 ? 2.158 -11.335 7.249 1.00 90.88 151 ILE A CA 1
ATOM 1171 C C . ILE A 1 151 ? 3.533 -11.873 6.805 1.00 90.88 151 ILE A C 1
ATOM 1173 O O . ILE A 1 151 ? 3.870 -11.824 5.616 1.00 90.88 151 ILE A O 1
ATOM 1177 N N . ASP A 1 152 ? 4.337 -12.413 7.732 1.00 92.31 152 ASP A N 1
ATOM 1178 C CA . ASP A 1 152 ? 5.671 -12.949 7.442 1.00 92.31 152 ASP A CA 1
ATOM 1179 C C . ASP A 1 152 ? 5.600 -14.435 7.059 1.00 92.31 152 ASP A C 1
ATOM 1181 O O . ASP A 1 152 ? 5.550 -15.337 7.897 1.00 92.31 152 ASP A O 1
ATOM 1185 N N . LYS A 1 153 ? 5.673 -14.703 5.751 1.00 91.00 153 LYS A N 1
ATOM 1186 C CA . LYS A 1 153 ? 5.589 -16.065 5.200 1.00 91.00 153 LYS A CA 1
ATOM 1187 C C . LYS A 1 153 ? 6.731 -16.971 5.660 1.00 91.00 153 LYS A C 1
ATOM 1189 O O . LYS A 1 153 ? 6.561 -18.189 5.666 1.00 91.00 153 LYS A O 1
ATOM 1194 N N . ILE A 1 154 ? 7.896 -16.419 6.004 1.00 92.38 154 ILE A N 1
ATOM 1195 C CA . ILE A 1 154 ? 9.032 -17.206 6.497 1.00 92.38 154 ILE A CA 1
ATOM 1196 C C . ILE A 1 154 ? 8.748 -17.626 7.938 1.00 92.38 154 ILE A C 1
ATOM 1198 O O . ILE A 1 154 ? 8.871 -18.808 8.268 1.00 92.38 154 ILE A O 1
ATOM 1202 N N . ALA A 1 155 ? 8.329 -16.681 8.784 1.00 93.25 155 ALA A N 1
ATOM 1203 C CA . ALA A 1 155 ? 7.956 -16.960 10.168 1.00 93.25 155 ALA A CA 1
ATOM 1204 C C . ALA A 1 155 ? 6.785 -17.950 10.241 1.00 93.25 155 ALA A C 1
ATOM 1206 O O . ALA A 1 155 ? 6.864 -18.942 10.968 1.00 93.25 155 ALA A O 1
ATOM 1207 N N . GLN A 1 156 ? 5.752 -17.740 9.421 1.00 93.12 156 GLN A N 1
ATOM 1208 C CA . GLN A 1 156 ? 4.603 -18.630 9.301 1.00 93.12 156 GLN A CA 1
ATOM 1209 C C . GLN A 1 156 ? 5.035 -20.064 8.972 1.00 93.12 156 GLN A C 1
ATOM 1211 O O . GLN A 1 156 ? 4.649 -20.997 9.674 1.00 93.12 156 GLN A O 1
ATOM 1216 N N . LYS A 1 157 ? 5.870 -20.259 7.940 1.00 93.19 157 LYS A N 1
ATOM 1217 C CA . LYS A 1 157 ? 6.331 -21.599 7.545 1.00 93.19 157 LYS A CA 1
ATOM 1218 C C . LYS A 1 157 ? 7.161 -22.273 8.631 1.00 93.19 157 LYS A C 1
ATOM 1220 O O . LYS A 1 157 ? 6.914 -23.439 8.925 1.00 93.19 157 LYS A O 1
ATOM 1225 N N . ARG A 1 158 ? 8.082 -21.544 9.269 1.00 94.00 158 ARG A N 1
ATOM 1226 C CA . ARG A 1 158 ? 8.883 -22.073 10.387 1.00 94.00 158 ARG A CA 1
ATOM 1227 C C . ARG A 1 158 ? 7.999 -22.534 11.544 1.00 94.00 158 ARG A C 1
ATOM 1229 O O . ARG A 1 158 ? 8.215 -23.617 12.079 1.00 94.00 158 ARG A O 1
ATOM 1236 N N . LEU A 1 159 ? 6.987 -21.744 11.905 1.00 94.69 159 LEU A N 1
ATOM 1237 C CA . LEU A 1 159 ? 6.034 -22.104 12.957 1.00 94.69 159 LEU A CA 1
ATOM 1238 C C . LEU A 1 159 ? 5.186 -23.317 12.580 1.00 94.69 159 LEU A C 1
ATOM 1240 O O . LEU A 1 159 ? 5.023 -24.220 13.394 1.00 94.69 159 LEU A O 1
ATOM 1244 N N . MET A 1 160 ? 4.683 -23.365 11.346 1.00 94.81 160 MET A N 1
ATOM 1245 C CA . MET A 1 160 ? 3.926 -24.511 10.846 1.00 94.81 160 MET A CA 1
ATOM 1246 C C . MET A 1 160 ? 4.767 -25.792 10.887 1.00 94.81 160 MET A C 1
ATOM 1248 O O . MET A 1 160 ? 4.311 -26.795 11.428 1.00 94.81 160 MET A O 1
ATOM 1252 N N . GLN A 1 161 ? 6.011 -25.746 10.405 1.00 94.69 161 GLN A N 1
ATOM 1253 C CA . GLN A 1 161 ? 6.936 -26.882 10.448 1.00 94.69 161 GLN A CA 1
ATOM 1254 C C . GLN A 1 161 ? 7.241 -27.324 11.884 1.00 94.69 161 GLN A C 1
ATOM 1256 O O . GLN A 1 161 ? 7.172 -28.514 12.184 1.00 94.69 161 GLN A O 1
ATOM 1261 N N . ALA A 1 162 ? 7.521 -26.378 12.787 1.00 95.44 162 ALA A N 1
ATOM 1262 C CA . ALA A 1 162 ? 7.758 -26.671 14.201 1.00 95.44 162 ALA A CA 1
ATOM 1263 C C . ALA A 1 162 ? 6.531 -27.301 14.886 1.00 95.44 162 ALA A C 1
ATOM 1265 O O . ALA A 1 162 ? 6.681 -28.127 15.783 1.00 95.44 162 ALA A O 1
ATOM 1266 N N . ALA A 1 163 ? 5.323 -26.951 14.436 1.00 96.62 163 ALA A N 1
ATOM 1267 C CA . ALA A 1 163 ? 4.065 -27.538 14.892 1.00 96.62 163 ALA A CA 1
ATOM 1268 C C . ALA A 1 163 ? 3.711 -28.873 14.202 1.00 96.62 163 ALA A C 1
ATOM 1270 O O . ALA A 1 163 ? 2.649 -29.433 14.471 1.00 96.62 163 ALA A O 1
ATOM 1271 N N . GLY A 1 164 ? 4.560 -29.386 13.304 1.00 96.62 164 GLY A N 1
ATOM 1272 C CA . GLY A 1 164 ? 4.295 -30.611 12.544 1.00 96.62 164 GLY A CA 1
ATOM 1273 C C . GLY A 1 164 ? 3.218 -30.459 11.462 1.00 96.62 164 GLY A C 1
ATOM 1274 O O . GLY A 1 164 ? 2.673 -31.459 10.996 1.00 96.62 164 GLY A O 1
ATOM 1275 N N . LEU A 1 165 ? 2.891 -29.227 11.059 1.00 96.12 165 LEU A N 1
ATOM 1276 C CA . LEU A 1 165 ? 1.956 -28.942 9.973 1.00 96.12 165 LEU A CA 1
ATOM 1277 C C . LEU A 1 165 ? 2.668 -28.998 8.619 1.00 96.12 165 LEU A C 1
ATOM 1279 O O . LEU A 1 165 ? 3.795 -28.528 8.460 1.00 96.12 165 LEU A O 1
ATOM 1283 N N . ALA A 1 166 ? 1.977 -29.540 7.617 1.00 94.44 166 ALA A N 1
ATOM 1284 C CA . ALA A 1 166 ? 2.505 -29.624 6.264 1.00 94.44 166 ALA A CA 1
ATOM 1285 C C . ALA A 1 166 ? 2.656 -28.228 5.636 1.00 94.44 166 ALA A C 1
ATOM 1287 O O . ALA A 1 166 ? 1.722 -27.425 5.626 1.00 94.44 166 ALA A O 1
ATOM 1288 N N . THR A 1 167 ? 3.822 -27.971 5.048 1.00 92.81 167 THR A N 1
ATOM 1289 C CA . THR A 1 167 ? 4.107 -26.777 4.243 1.00 92.81 167 THR A CA 1
ATOM 1290 C C . THR A 1 167 ? 4.796 -27.190 2.946 1.00 92.81 167 THR A C 1
ATOM 1292 O O . THR A 1 167 ? 5.633 -28.096 2.994 1.00 92.81 167 THR A O 1
ATOM 1295 N N . PRO A 1 168 ? 4.541 -26.518 1.808 1.00 91.06 168 PRO A N 1
ATOM 1296 C CA . PRO A 1 168 ? 5.362 -26.700 0.615 1.00 91.06 168 PRO A CA 1
ATOM 1297 C C . PRO A 1 168 ? 6.840 -26.448 0.931 1.00 91.06 168 PRO A C 1
ATOM 1299 O O . PRO A 1 168 ? 7.151 -25.529 1.703 1.00 91.06 168 PRO A O 1
ATOM 1302 N N . LYS A 1 169 ? 7.738 -27.232 0.317 1.00 91.81 169 LYS A N 1
ATOM 1303 C CA . LYS A 1 169 ? 9.181 -26.960 0.359 1.00 91.81 169 LYS A CA 1
ATOM 1304 C C . LYS A 1 169 ? 9.451 -25.535 -0.123 1.00 91.81 169 LYS A C 1
ATOM 1306 O O . LYS A 1 169 ? 8.703 -24.999 -0.946 1.00 91.81 169 LYS A O 1
ATOM 1311 N N . TYR A 1 170 ? 10.474 -24.901 0.429 1.00 92.06 170 TYR A N 1
ATOM 1312 C CA . TYR A 1 170 ? 10.818 -23.535 0.075 1.00 92.06 170 TYR A CA 1
ATOM 1313 C C . TYR A 1 170 ? 12.267 -23.234 0.392 1.00 92.06 170 TYR A C 1
ATOM 1315 O O . TYR A 1 170 ? 12.809 -23.789 1.340 1.00 92.06 170 TYR A O 1
ATOM 1323 N N . GLU A 1 171 ? 12.809 -22.279 -0.348 1.00 90.00 171 GLU A N 1
ATOM 1324 C CA . GLU A 1 171 ? 14.093 -21.657 -0.067 1.00 90.00 171 GLU A CA 1
ATOM 1325 C C . GLU A 1 171 ? 13.911 -20.151 0.115 1.00 90.00 171 GLU A C 1
ATOM 1327 O O . GLU A 1 171 ? 12.935 -19.558 -0.363 1.00 90.00 171 GLU A O 1
ATOM 1332 N N . VAL A 1 172 ? 14.832 -19.543 0.857 1.00 88.88 172 VAL A N 1
ATOM 1333 C CA . VAL A 1 172 ? 14.927 -18.091 1.024 1.00 88.88 172 VAL A CA 1
ATOM 1334 C C . VAL A 1 172 ? 16.309 -17.691 0.549 1.00 88.88 172 VAL A C 1
ATOM 1336 O O . VAL A 1 172 ? 17.296 -18.102 1.150 1.00 88.88 172 VAL A O 1
ATOM 1339 N N . PHE A 1 173 ? 16.370 -16.879 -0.498 1.00 82.44 173 PHE A N 1
ATOM 1340 C CA . PHE A 1 173 ? 17.628 -16.396 -1.049 1.00 82.44 173 PHE A CA 1
ATOM 1341 C C . PHE A 1 173 ? 17.702 -14.874 -0.988 1.00 82.44 173 PHE A C 1
ATOM 1343 O O . PHE A 1 173 ? 16.681 -14.179 -0.995 1.00 82.44 173 PHE A O 1
ATOM 1350 N N . ASP A 1 174 ? 18.932 -14.383 -0.908 1.00 79.31 174 ASP A N 1
ATOM 1351 C CA . ASP A 1 174 ? 19.265 -12.975 -1.053 1.00 79.31 174 ASP A CA 1
ATOM 1352 C C . ASP A 1 174 ? 19.641 -12.719 -2.514 1.00 79.31 174 ASP A C 1
ATOM 1354 O O . ASP A 1 174 ? 20.379 -13.494 -3.118 1.00 79.31 174 ASP A O 1
ATOM 1358 N N . VAL A 1 175 ? 19.129 -11.642 -3.100 1.00 71.94 175 VAL A N 1
ATOM 1359 C CA . VAL A 1 175 ? 19.425 -11.307 -4.499 1.00 71.94 175 VAL A CA 1
ATOM 1360 C C . VAL A 1 175 ? 20.852 -10.781 -4.651 1.00 71.94 175 VAL A C 1
ATOM 1362 O O . VAL A 1 175 ? 21.425 -10.882 -5.732 1.00 71.94 175 VAL A O 1
ATOM 1365 N N . GLU A 1 176 ? 21.452 -10.268 -3.575 1.00 70.12 176 GLU A N 1
ATOM 1366 C CA . GLU A 1 176 ? 22.862 -9.863 -3.563 1.00 70.12 176 GLU A CA 1
ATOM 1367 C C . GLU A 1 176 ? 23.816 -11.065 -3.514 1.00 70.12 176 GLU A C 1
ATOM 1369 O O . GLU A 1 176 ? 24.974 -10.950 -3.907 1.00 70.12 176 GLU A O 1
ATOM 1374 N N . ASN A 1 177 ? 23.324 -12.229 -3.078 1.00 68.81 177 ASN A N 1
ATOM 1375 C CA . ASN A 1 177 ? 24.078 -13.478 -3.003 1.00 68.81 177 ASN A CA 1
ATOM 1376 C C . ASN A 1 177 ? 23.281 -14.597 -3.693 1.00 68.81 177 ASN A C 1
ATOM 1378 O O . ASN A 1 177 ? 22.659 -15.416 -3.006 1.00 68.81 177 ASN A O 1
ATOM 1382 N N . PRO A 1 178 ? 23.255 -14.616 -5.041 1.00 64.44 178 PRO A N 1
ATOM 1383 C CA . PRO A 1 178 ? 22.429 -15.549 -5.791 1.00 64.44 178 PRO A CA 1
ATOM 1384 C C . PRO A 1 178 ? 22.785 -16.994 -5.435 1.00 64.44 178 PRO A C 1
ATOM 1386 O O . PRO A 1 178 ? 23.953 -17.375 -5.380 1.00 64.44 178 PRO A O 1
ATOM 1389 N N . THR A 1 179 ? 21.753 -17.789 -5.161 1.00 66.38 179 THR A N 1
ATOM 1390 C CA . THR A 1 179 ? 21.878 -19.237 -4.963 1.00 66.38 179 THR A CA 1
ATOM 1391 C C . THR A 1 179 ? 22.154 -19.915 -6.301 1.00 66.38 179 THR A C 1
ATOM 1393 O O . THR A 1 179 ? 21.723 -19.414 -7.341 1.00 66.38 179 THR A O 1
ATOM 1396 N N . ASP A 1 180 ? 22.850 -21.050 -6.270 1.00 71.19 180 ASP A N 1
ATOM 1397 C CA . ASP A 1 180 ? 23.006 -21.891 -7.452 1.00 71.19 180 ASP A CA 1
ATOM 1398 C C . ASP A 1 180 ? 21.622 -22.346 -7.951 1.00 71.19 180 ASP A C 1
ATOM 1400 O O . ASP A 1 180 ? 20.802 -22.875 -7.191 1.00 71.19 180 ASP A O 1
ATOM 1404 N N . LEU A 1 181 ? 21.328 -22.049 -9.217 1.00 71.56 181 LEU A N 1
ATOM 1405 C CA . LEU A 1 181 ? 20.020 -22.290 -9.822 1.00 71.56 181 LEU A CA 1
ATOM 1406 C C . LEU A 1 181 ? 19.757 -23.784 -10.009 1.00 71.56 181 LEU A C 1
ATOM 1408 O O . LEU A 1 181 ? 18.608 -24.216 -9.876 1.00 71.56 181 LEU A O 1
ATOM 1412 N N . ASP A 1 182 ? 20.812 -24.560 -10.261 1.00 72.94 182 ASP A N 1
ATOM 1413 C CA . ASP A 1 182 ? 20.714 -26.004 -10.463 1.00 72.94 182 ASP A CA 1
ATOM 1414 C C . ASP A 1 182 ? 20.314 -26.696 -9.152 1.00 72.94 182 ASP A C 1
ATOM 1416 O O . ASP A 1 182 ? 19.355 -27.476 -9.119 1.00 72.94 182 ASP A O 1
ATOM 1420 N N . ASP A 1 183 ? 20.946 -26.302 -8.042 1.00 80.06 183 ASP A N 1
ATOM 1421 C CA . ASP A 1 183 ? 20.616 -26.787 -6.697 1.00 80.06 183 ASP A CA 1
ATOM 1422 C C . ASP A 1 183 ? 19.169 -26.434 -6.301 1.00 80.06 183 ASP A C 1
ATOM 1424 O O . ASP A 1 183 ? 18.455 -27.239 -5.688 1.00 80.06 183 ASP A O 1
ATOM 1428 N N . LEU A 1 184 ? 18.700 -25.235 -6.673 1.00 82.31 184 LEU A N 1
ATOM 1429 C CA . LEU A 1 184 ? 17.340 -24.775 -6.382 1.00 82.31 184 LEU A CA 1
ATOM 1430 C C . LEU A 1 184 ? 16.287 -25.660 -7.068 1.00 82.31 184 LEU A C 1
ATOM 1432 O O . LEU A 1 184 ? 15.296 -26.054 -6.439 1.00 82.31 184 LEU A O 1
ATOM 1436 N N . VAL A 1 185 ? 16.495 -25.973 -8.352 1.00 84.56 185 VAL A N 1
ATOM 1437 C CA . VAL A 1 185 ? 15.577 -26.805 -9.144 1.00 84.56 185 VAL A CA 1
ATOM 1438 C C . VAL A 1 185 ? 15.607 -28.251 -8.674 1.00 84.56 185 VAL A C 1
ATOM 1440 O O . VAL A 1 185 ? 14.539 -28.852 -8.528 1.00 84.56 185 VAL A O 1
ATOM 1443 N N . GLU A 1 186 ? 16.785 -28.804 -8.381 1.00 85.75 186 GLU A N 1
ATOM 1444 C CA . GLU A 1 186 ? 16.906 -30.167 -7.860 1.00 85.75 186 GLU A CA 1
ATOM 1445 C C . GLU A 1 186 ? 16.168 -30.320 -6.517 1.00 85.75 186 GLU A C 1
ATOM 1447 O O . GLU A 1 186 ? 15.464 -31.310 -6.286 1.00 85.75 186 GLU A O 1
ATOM 1452 N N . HIS A 1 187 ? 16.255 -29.314 -5.640 1.00 86.25 187 HIS A N 1
ATOM 1453 C CA . HIS A 1 187 ? 15.652 -29.375 -4.311 1.00 86.25 187 HIS A CA 1
ATOM 1454 C C . HIS A 1 187 ? 14.124 -29.165 -4.299 1.00 86.25 187 HIS A C 1
ATOM 1456 O O . HIS A 1 187 ? 13.388 -29.885 -3.596 1.00 86.25 187 HIS A O 1
ATOM 1462 N N . LEU A 1 188 ? 13.641 -28.158 -5.038 1.00 91.38 188 LEU A N 1
ATOM 1463 C CA . LEU A 1 188 ? 12.248 -27.693 -4.994 1.00 91.38 188 LEU A CA 1
ATOM 1464 C C . LEU A 1 188 ? 11.373 -28.245 -6.125 1.00 91.38 188 LEU A C 1
ATOM 1466 O O . LEU A 1 188 ? 10.165 -28.400 -5.925 1.00 91.38 188 LEU A O 1
ATOM 1470 N N . GLY A 1 189 ? 11.966 -28.580 -7.271 1.00 91.00 189 GLY A N 1
ATOM 1471 C CA . GLY A 1 189 ? 11.255 -28.966 -8.487 1.00 91.00 189 GLY A CA 1
ATOM 1472 C C . GLY A 1 189 ? 10.545 -27.799 -9.183 1.00 91.00 189 GLY A C 1
ATOM 1473 O O . GLY A 1 189 ? 10.539 -26.665 -8.708 1.00 91.00 189 GLY A O 1
ATOM 1474 N N . LEU A 1 190 ? 9.920 -28.094 -10.327 1.00 91.12 190 LEU A N 1
ATOM 1475 C CA . LEU A 1 190 ? 9.172 -27.125 -11.133 1.00 91.12 190 LEU A CA 1
ATOM 1476 C C . LEU A 1 190 ? 7.673 -27.462 -11.194 1.00 91.12 190 LEU A C 1
ATOM 1478 O O . LEU A 1 190 ? 7.308 -28.642 -11.168 1.00 91.12 190 LEU A O 1
ATOM 148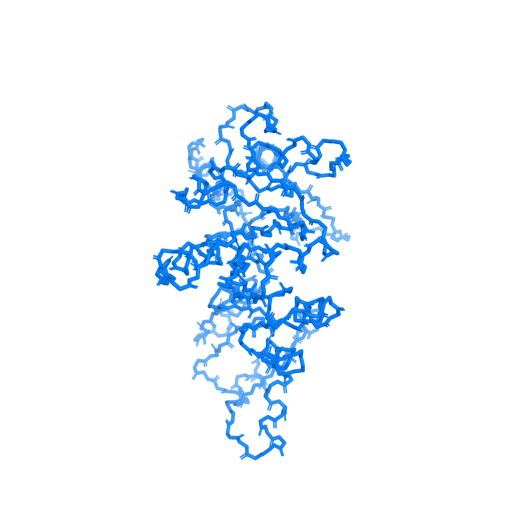2 N N . PRO A 1 191 ? 6.792 -26.449 -11.328 1.00 93.75 191 PRO A N 1
ATOM 1483 C CA . PRO A 1 191 ? 7.097 -25.012 -11.377 1.00 93.75 191 PRO A CA 1
ATOM 1484 C C . PRO A 1 191 ? 7.406 -24.398 -9.998 1.00 93.75 191 PRO A C 1
ATOM 1486 O O . PRO A 1 191 ? 6.886 -24.850 -8.977 1.00 93.75 191 PRO A O 1
ATOM 1489 N N . LEU A 1 192 ? 8.191 -23.317 -9.982 1.00 92.25 192 LEU A N 1
ATOM 1490 C CA . LEU A 1 192 ? 8.487 -22.521 -8.786 1.00 92.25 192 LEU A CA 1
ATOM 1491 C C . LEU A 1 192 ? 7.483 -21.373 -8.622 1.00 92.25 192 LEU A C 1
ATOM 1493 O O . LEU A 1 192 ? 7.009 -20.793 -9.596 1.00 92.25 192 LEU A O 1
ATOM 1497 N N . VAL A 1 193 ? 7.191 -21.004 -7.372 1.00 93.00 193 VAL A N 1
ATOM 1498 C CA . VAL A 1 193 ? 6.413 -19.800 -7.036 1.00 93.00 193 VAL A CA 1
ATOM 1499 C C . VAL A 1 193 ? 7.332 -18.795 -6.351 1.00 93.00 193 VAL A C 1
ATOM 1501 O O . VAL A 1 193 ? 7.711 -18.989 -5.194 1.00 93.00 193 VAL A O 1
ATOM 1504 N N . VAL A 1 194 ? 7.653 -17.709 -7.052 1.00 91.38 194 VAL A N 1
ATOM 1505 C CA . VAL A 1 194 ? 8.510 -16.620 -6.561 1.00 91.38 194 VAL A CA 1
ATOM 1506 C C . VAL A 1 194 ? 7.632 -15.519 -5.980 1.00 91.38 194 VAL A C 1
ATOM 1508 O O . VAL A 1 194 ? 6.645 -15.121 -6.597 1.00 91.38 194 VAL A O 1
ATOM 1511 N N . LYS A 1 195 ? 7.957 -15.054 -4.769 1.00 90.38 195 LYS A N 1
ATOM 1512 C CA . LYS A 1 195 ? 7.210 -13.999 -4.071 1.00 90.38 195 LYS A CA 1
ATOM 1513 C C . LYS A 1 195 ? 8.022 -13.353 -2.955 1.00 90.38 195 LYS A C 1
ATOM 1515 O O . LYS A 1 195 ? 8.835 -14.019 -2.316 1.00 90.38 195 LYS A O 1
ATOM 1520 N N . ALA A 1 196 ? 7.709 -12.099 -2.637 1.00 88.38 196 ALA A N 1
ATOM 1521 C CA . ALA A 1 196 ? 8.273 -11.420 -1.477 1.00 88.38 196 ALA A CA 1
ATOM 1522 C C . ALA A 1 196 ? 7.749 -12.016 -0.143 1.00 88.38 196 ALA A C 1
ATOM 1524 O O . ALA A 1 196 ? 6.565 -12.374 -0.017 1.00 88.38 196 ALA A O 1
ATOM 1525 N N . PRO A 1 197 ? 8.596 -12.100 0.902 1.00 85.81 197 PRO A N 1
ATOM 1526 C CA . PRO A 1 197 ? 8.234 -12.759 2.156 1.00 85.81 197 PRO A CA 1
ATOM 1527 C C . PRO A 1 197 ? 7.149 -12.015 2.946 1.00 85.81 197 PRO A C 1
ATOM 1529 O O . PRO A 1 197 ? 6.300 -12.671 3.547 1.00 85.81 197 PRO A O 1
ATOM 1532 N N . ARG A 1 198 ? 7.128 -10.675 2.902 1.00 83.25 198 ARG A N 1
ATOM 1533 C CA . ARG A 1 198 ? 6.305 -9.816 3.784 1.00 83.25 198 ARG A CA 1
ATOM 1534 C C . ARG A 1 198 ? 5.274 -8.932 3.077 1.00 83.25 198 ARG A C 1
ATOM 1536 O O . ARG A 1 198 ? 4.768 -7.992 3.673 1.00 83.25 198 ARG A O 1
ATOM 1543 N N . GLN A 1 199 ? 4.977 -9.190 1.808 1.00 75.50 199 GLN A N 1
ATOM 1544 C CA . GLN A 1 199 ? 3.929 -8.449 1.098 1.00 75.50 199 GLN A CA 1
ATOM 1545 C C . GLN A 1 199 ? 2.595 -9.190 1.097 1.00 75.50 199 GLN A C 1
ATOM 1547 O O . GLN A 1 199 ? 2.579 -10.415 0.943 1.00 75.50 199 GLN A O 1
ATOM 1552 N N . GLY A 1 200 ? 1.497 -8.457 1.276 1.00 64.62 200 GLY A N 1
ATOM 1553 C CA . GLY A 1 200 ? 0.150 -8.956 1.029 1.00 64.62 200 GLY A CA 1
ATOM 1554 C C . GLY A 1 200 ? -0.129 -9.042 -0.476 1.00 64.62 200 GLY A C 1
ATOM 1555 O O . GLY A 1 200 ? 0.562 -8.426 -1.287 1.00 64.62 200 GLY A O 1
ATOM 1556 N N . SER A 1 201 ? -1.125 -9.846 -0.849 1.00 64.31 201 SER A N 1
ATOM 1557 C CA . SER A 1 201 ? -1.608 -10.041 -2.226 1.00 64.31 201 SER A CA 1
ATOM 1558 C C . SER A 1 201 ? -0.737 -10.876 -3.189 1.00 64.31 201 SER A C 1
ATOM 1560 O O . SER A 1 201 ? 0.395 -11.277 -2.919 1.00 64.31 201 SER A O 1
ATOM 1562 N N . SER A 1 202 ? -1.344 -11.200 -4.337 1.00 65.81 202 SER A N 1
ATOM 1563 C CA . SER A 1 202 ? -0.724 -11.783 -5.536 1.00 65.81 202 SER A CA 1
ATOM 1564 C C . SER A 1 202 ? 0.168 -10.788 -6.290 1.00 65.81 202 SER A C 1
ATOM 1566 O O . SER A 1 202 ? 0.794 -11.152 -7.283 1.00 65.81 202 SER A O 1
ATOM 1568 N N . ILE A 1 203 ? 0.223 -9.535 -5.834 1.00 71.19 203 ILE A N 1
ATOM 1569 C CA . ILE A 1 203 ? 1.084 -8.495 -6.387 1.00 71.19 203 ILE A CA 1
ATOM 1570 C C . ILE A 1 203 ? 2.547 -8.917 -6.169 1.00 71.19 203 ILE A C 1
ATOM 1572 O O . ILE A 1 203 ? 2.967 -9.183 -5.046 1.00 71.19 203 ILE A O 1
ATOM 1576 N N . GLY A 1 204 ? 3.316 -9.024 -7.255 1.00 81.31 204 GLY A N 1
ATOM 1577 C CA . GLY A 1 204 ? 4.709 -9.485 -7.203 1.00 81.31 204 GLY A CA 1
ATOM 1578 C C . GLY A 1 204 ? 4.886 -11.008 -7.108 1.00 81.31 204 GLY A C 1
ATOM 1579 O O . GLY A 1 204 ? 6.001 -11.469 -6.868 1.00 81.31 204 GLY A O 1
ATOM 1580 N N . VAL A 1 205 ? 3.818 -11.800 -7.276 1.00 89.19 205 VAL A N 1
ATOM 1581 C CA . VAL A 1 205 ? 3.903 -13.269 -7.330 1.00 89.19 205 VAL A CA 1
ATOM 1582 C C . VAL A 1 205 ? 4.046 -13.737 -8.776 1.00 89.19 205 VAL A C 1
ATOM 1584 O O . VAL A 1 205 ? 3.241 -13.374 -9.631 1.00 89.19 205 VAL A O 1
ATOM 1587 N N . SER A 1 206 ? 5.024 -14.606 -9.022 1.00 92.31 206 SER A N 1
ATOM 1588 C CA . SER A 1 206 ? 5.308 -15.167 -10.346 1.00 92.31 206 SER A CA 1
ATOM 1589 C C . SER A 1 206 ? 5.391 -16.692 -10.279 1.00 92.31 206 SER A C 1
ATOM 1591 O O . SER A 1 206 ? 5.871 -17.251 -9.290 1.00 92.31 206 SER A O 1
ATOM 1593 N N . ILE A 1 207 ? 4.923 -17.369 -11.331 1.00 94.25 207 ILE A N 1
ATOM 1594 C CA . ILE A 1 207 ? 5.073 -18.820 -11.500 1.00 94.25 207 ILE A CA 1
ATOM 1595 C C . ILE A 1 207 ? 6.134 -19.052 -12.569 1.00 94.25 207 ILE A C 1
ATOM 1597 O O . ILE A 1 207 ? 5.889 -18.734 -13.728 1.00 94.25 207 ILE A O 1
ATOM 1601 N N . VAL A 1 208 ? 7.262 -19.629 -12.168 1.00 92.69 208 VAL A N 1
ATOM 1602 C CA . VAL A 1 208 ? 8.416 -19.915 -13.024 1.00 92.69 208 VAL A CA 1
ATOM 1603 C C . VAL A 1 208 ? 8.368 -21.379 -13.450 1.00 92.69 208 VAL A C 1
ATOM 1605 O O . VAL A 1 208 ? 8.370 -22.283 -12.610 1.00 92.69 208 VAL A O 1
ATOM 1608 N N . ARG A 1 209 ? 8.281 -21.619 -14.755 1.00 94.31 209 ARG A N 1
ATOM 1609 C CA . ARG A 1 209 ? 8.320 -22.949 -15.382 1.00 94.31 209 ARG A CA 1
ATOM 1610 C C . ARG A 1 209 ? 9.678 -23.249 -15.996 1.00 94.31 209 ARG A C 1
ATOM 1612 O O . ARG A 1 209 ? 10.039 -24.418 -16.061 1.00 94.31 209 ARG A O 1
ATOM 1619 N N . ASP A 1 210 ? 10.393 -22.209 -16.405 1.00 91.06 210 ASP A N 1
ATOM 1620 C CA . ASP A 1 210 ? 11.752 -22.272 -16.927 1.00 91.06 210 ASP A CA 1
ATOM 1621 C C . ASP A 1 210 ? 12.622 -21.296 -16.127 1.00 91.06 210 ASP A C 1
ATOM 1623 O O . ASP A 1 210 ? 12.433 -20.082 -16.184 1.00 91.06 210 ASP A O 1
ATOM 1627 N N . VAL A 1 211 ? 13.533 -21.831 -15.313 1.00 86.31 211 VAL A N 1
ATOM 1628 C CA . VAL A 1 211 ? 14.334 -21.020 -14.385 1.00 86.31 211 VAL A CA 1
ATOM 1629 C C . VAL A 1 211 ? 15.336 -20.146 -15.123 1.00 86.31 211 VAL A C 1
ATOM 1631 O O . VAL A 1 211 ? 15.507 -18.989 -14.745 1.00 86.31 211 VAL A O 1
ATOM 1634 N N . GLU A 1 212 ? 15.957 -20.666 -16.180 1.00 86.56 212 GLU A N 1
ATOM 1635 C CA . GLU A 1 212 ? 16.961 -19.934 -16.952 1.00 86.56 212 GLU A CA 1
ATOM 1636 C C . GLU A 1 212 ? 16.333 -18.723 -17.648 1.00 86.56 212 GLU A C 1
ATOM 1638 O O . GLU A 1 212 ? 16.921 -17.641 -17.667 1.00 86.56 212 GLU A O 1
ATOM 1643 N N . ALA A 1 213 ? 15.117 -18.890 -18.174 1.00 87.75 213 ALA A N 1
ATOM 1644 C CA . ALA A 1 213 ? 14.421 -17.838 -18.904 1.00 87.75 213 ALA A CA 1
ATOM 1645 C C . ALA A 1 213 ? 13.640 -16.865 -18.002 1.00 87.75 213 ALA A C 1
ATOM 1647 O O . ALA A 1 213 ? 13.615 -15.667 -18.276 1.00 87.75 213 ALA A O 1
ATOM 1648 N N . GLU A 1 214 ? 12.979 -17.351 -16.945 1.00 91.75 214 GLU A N 1
ATOM 1649 C CA . GLU A 1 214 ? 11.928 -16.583 -16.255 1.00 91.75 214 GLU A CA 1
ATOM 1650 C C . GLU A 1 214 ? 12.312 -16.134 -14.835 1.00 91.75 214 GLU A C 1
ATOM 1652 O O . GLU A 1 214 ? 11.664 -15.239 -14.282 1.00 91.75 214 GLU A O 1
ATOM 1657 N N . LEU A 1 215 ? 13.340 -16.721 -14.201 1.00 88.69 215 LEU A N 1
ATOM 1658 C CA . LEU A 1 215 ? 13.614 -16.441 -12.785 1.00 88.69 215 LEU A CA 1
ATOM 1659 C C . LEU A 1 215 ? 14.015 -14.982 -12.544 1.00 88.69 215 LEU A C 1
ATOM 1661 O O . LEU A 1 215 ? 13.536 -14.371 -11.589 1.00 88.69 215 LEU A O 1
ATOM 1665 N N . ALA A 1 216 ? 14.870 -14.418 -13.399 1.00 87.00 216 ALA A N 1
ATOM 1666 C CA . ALA A 1 216 ? 15.329 -13.038 -13.252 1.00 87.00 216 ALA A CA 1
ATOM 1667 C C . ALA A 1 216 ? 14.154 -12.045 -13.305 1.00 87.00 216 ALA A C 1
ATOM 1669 O O . ALA A 1 216 ? 14.027 -11.182 -12.433 1.00 87.00 216 ALA A O 1
ATOM 1670 N N . GLU A 1 217 ? 13.242 -12.216 -14.267 1.00 89.31 217 GLU A N 1
ATOM 1671 C CA . GLU A 1 217 ? 12.029 -11.400 -14.373 1.00 89.31 217 GLU A CA 1
ATOM 1672 C C . GLU A 1 217 ? 11.111 -11.613 -13.162 1.00 89.31 217 GLU A C 1
ATOM 1674 O O . GLU A 1 217 ? 10.606 -10.654 -12.578 1.00 89.31 217 GLU A O 1
ATOM 1679 N N . ALA A 1 218 ? 10.931 -12.861 -12.725 1.00 90.31 218 ALA A N 1
ATOM 1680 C CA . ALA A 1 218 ? 10.115 -13.186 -11.562 1.00 90.31 218 ALA A CA 1
ATOM 1681 C C . ALA A 1 218 ? 10.633 -12.526 -10.272 1.00 90.31 218 ALA A C 1
ATOM 1683 O O . ALA A 1 218 ? 9.833 -12.031 -9.473 1.00 90.31 218 ALA A O 1
ATOM 1684 N N . VAL A 1 219 ? 11.956 -12.490 -10.082 1.00 89.44 219 VAL A N 1
ATOM 1685 C CA . VAL A 1 219 ? 12.616 -11.809 -8.960 1.00 89.44 219 VAL A CA 1
ATOM 1686 C C . VAL A 1 219 ? 12.451 -10.296 -9.066 1.00 89.44 219 VAL A C 1
ATOM 1688 O O . VAL A 1 219 ? 12.077 -9.662 -8.079 1.00 89.44 219 VAL A O 1
ATOM 1691 N N . ASN A 1 220 ? 12.665 -9.714 -10.248 1.00 89.50 220 ASN A N 1
ATOM 1692 C CA . ASN A 1 220 ? 12.461 -8.283 -10.475 1.00 89.50 220 ASN A CA 1
ATOM 1693 C C . ASN A 1 220 ? 11.011 -7.875 -10.196 1.00 89.50 220 ASN A C 1
ATOM 1695 O O . ASN A 1 220 ? 10.772 -6.917 -9.461 1.00 89.50 220 ASN A O 1
ATOM 1699 N N . ARG A 1 221 ? 10.037 -8.673 -10.645 1.00 89.19 221 ARG A N 1
ATOM 1700 C CA . ARG A 1 221 ? 8.613 -8.458 -10.360 1.00 89.19 221 ARG A CA 1
ATOM 1701 C C . ARG A 1 221 ? 8.309 -8.499 -8.863 1.00 89.19 221 ARG A C 1
ATOM 1703 O O . ARG A 1 221 ? 7.592 -7.633 -8.368 1.00 89.19 221 ARG A O 1
ATOM 1710 N N . ALA A 1 222 ? 8.878 -9.454 -8.125 1.00 89.12 222 ALA A N 1
ATOM 1711 C CA . ALA A 1 222 ? 8.734 -9.529 -6.668 1.00 89.12 222 ALA A CA 1
ATOM 1712 C C . ALA A 1 222 ? 9.377 -8.334 -5.933 1.00 89.12 222 ALA A C 1
ATOM 1714 O O . ALA A 1 222 ? 9.022 -8.049 -4.789 1.00 89.12 222 ALA A O 1
ATOM 1715 N N . ARG A 1 223 ? 10.314 -7.636 -6.586 1.00 88.25 223 ARG A N 1
ATOM 1716 C CA . ARG A 1 223 ? 11.000 -6.436 -6.087 1.00 88.25 223 ARG A CA 1
ATOM 1717 C C . ARG A 1 223 ? 10.442 -5.123 -6.639 1.00 88.25 223 ARG A C 1
ATOM 1719 O O . ARG A 1 223 ? 10.923 -4.076 -6.222 1.00 88.25 223 ARG A O 1
ATOM 1726 N N . PHE A 1 224 ? 9.440 -5.165 -7.521 1.00 89.44 224 PHE A N 1
ATOM 1727 C CA . PHE A 1 224 ? 8.927 -3.992 -8.248 1.00 89.44 224 PHE A CA 1
ATOM 1728 C C . PHE A 1 224 ? 10.017 -3.273 -9.045 1.00 89.44 224 PHE A C 1
ATOM 1730 O O . PHE A 1 224 ? 10.108 -2.049 -9.034 1.00 89.44 224 PHE A O 1
ATOM 1737 N N . VAL A 1 225 ? 10.854 -4.055 -9.718 1.00 90.69 225 VAL A N 1
ATOM 1738 C CA . VAL A 1 225 ? 11.854 -3.571 -10.664 1.00 90.69 225 VAL A CA 1
ATOM 1739 C C . VAL A 1 225 ? 11.352 -3.856 -12.071 1.00 90.69 225 VAL A C 1
ATOM 1741 O O . VAL A 1 225 ? 10.915 -4.971 -12.355 1.00 90.69 225 VAL A O 1
ATOM 1744 N N . ASP A 1 226 ? 11.436 -2.849 -12.931 1.00 91.06 226 ASP A N 1
ATOM 1745 C CA . ASP A 1 226 ? 11.106 -2.931 -14.349 1.00 91.06 226 ASP A CA 1
ATOM 1746 C C . ASP A 1 226 ? 12.294 -2.419 -15.170 1.00 91.06 226 ASP A C 1
ATOM 1748 O O . ASP A 1 226 ? 13.101 -1.623 -14.680 1.00 91.06 226 ASP A O 1
ATOM 1752 N N . SER A 1 227 ? 12.422 -2.902 -16.401 1.00 91.12 227 SER A N 1
ATOM 1753 C CA . SER A 1 227 ? 13.495 -2.528 -17.320 1.00 91.12 227 SER A CA 1
ATOM 1754 C C . SER A 1 227 ? 12.906 -1.901 -18.570 1.00 91.12 227 SER A C 1
ATOM 1756 O O . SER A 1 227 ? 11.984 -2.452 -19.159 1.00 91.12 227 SER A O 1
ATOM 1758 N N . LEU A 1 228 ? 13.483 -0.784 -19.000 1.00 93.50 228 LEU A N 1
ATOM 1759 C CA . LEU A 1 228 ? 13.074 -0.080 -20.206 1.00 93.50 228 LEU A CA 1
ATOM 1760 C C . LEU A 1 228 ? 14.297 0.149 -21.091 1.00 93.50 228 LEU A C 1
ATOM 1762 O O . LEU A 1 228 ? 15.289 0.724 -20.642 1.00 93.50 228 LEU A O 1
ATOM 1766 N N . SER A 1 229 ? 14.230 -0.293 -22.344 1.00 93.69 229 SER A N 1
ATOM 1767 C CA . SER A 1 229 ? 15.269 -0.036 -23.341 1.00 93.69 229 SER A CA 1
ATOM 1768 C C . SER A 1 229 ? 14.960 1.195 -24.199 1.00 93.69 229 SER A C 1
ATOM 1770 O O . SER A 1 229 ? 13.802 1.554 -24.427 1.00 93.69 229 SER A O 1
ATOM 1772 N N . ALA A 1 230 ? 16.009 1.802 -24.764 1.00 93.19 230 ALA A N 1
ATOM 1773 C CA . ALA A 1 230 ? 15.863 2.908 -25.711 1.00 93.19 230 ALA A CA 1
ATOM 1774 C C . ALA A 1 230 ? 15.018 2.512 -26.934 1.00 93.19 230 ALA A C 1
ATOM 1776 O O . ALA A 1 230 ? 14.201 3.298 -27.406 1.00 93.19 230 ALA A O 1
ATOM 1777 N N . ALA A 1 231 ? 15.175 1.279 -27.431 1.00 93.94 231 ALA A N 1
ATOM 1778 C CA . ALA A 1 231 ? 14.417 0.785 -28.578 1.00 93.94 231 ALA A CA 1
ATOM 1779 C C . ALA A 1 231 ? 12.909 0.713 -28.286 1.00 93.94 231 ALA A C 1
ATOM 1781 O O . ALA A 1 231 ? 12.110 1.141 -29.118 1.00 93.94 231 ALA A O 1
ATOM 1782 N N . GLU A 1 232 ? 12.523 0.221 -27.104 1.00 95.06 232 GLU A N 1
ATOM 1783 C CA . GLU A 1 232 ? 11.121 0.177 -26.671 1.00 95.06 232 GLU A CA 1
ATOM 1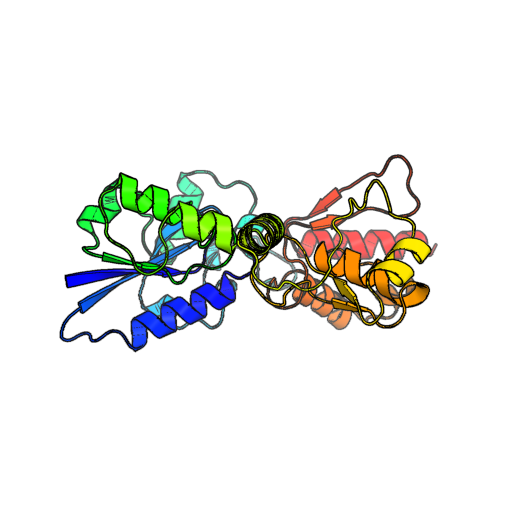784 C C . GLU A 1 232 ? 10.546 1.584 -26.510 1.00 95.06 232 GLU A C 1
ATOM 1786 O O . GLU A 1 232 ? 9.465 1.865 -27.023 1.00 95.06 232 GLU A O 1
ATOM 1791 N N . TRP A 1 233 ? 11.281 2.490 -25.860 1.00 96.00 233 TRP A N 1
ATOM 1792 C CA . TRP A 1 233 ? 10.810 3.855 -25.626 1.00 96.00 233 TRP A CA 1
ATOM 1793 C C . TRP A 1 233 ? 10.658 4.666 -26.918 1.00 96.00 233 TRP A C 1
ATOM 1795 O O . TRP A 1 233 ? 9.653 5.351 -27.124 1.00 96.00 233 TRP A O 1
ATOM 1805 N N . LEU A 1 234 ? 11.640 4.575 -27.819 1.00 94.94 234 LEU A N 1
ATOM 1806 C CA . LEU A 1 234 ? 11.641 5.318 -29.080 1.00 94.94 234 LEU A CA 1
ATOM 1807 C C . LEU A 1 234 ? 10.618 4.778 -30.087 1.00 94.94 234 LEU A C 1
ATOM 1809 O O . LEU A 1 234 ? 10.169 5.538 -30.945 1.00 94.94 234 LEU A O 1
ATOM 1813 N N . ALA A 1 235 ? 10.212 3.509 -29.967 1.00 96.19 235 ALA A N 1
ATOM 1814 C CA . ALA A 1 235 ? 9.131 2.933 -30.765 1.00 96.19 235 ALA A CA 1
ATOM 1815 C C . ALA A 1 235 ? 7.741 3.478 -30.384 1.00 96.19 235 ALA A C 1
ATOM 1817 O O . ALA A 1 235 ? 6.819 3.415 -31.200 1.00 96.19 235 ALA A O 1
ATOM 1818 N N . LEU A 1 236 ? 7.580 4.016 -29.170 1.00 96.19 236 LEU A N 1
ATOM 1819 C CA . LEU A 1 236 ? 6.340 4.644 -28.720 1.00 96.19 236 LEU A CA 1
ATOM 1820 C C . LEU A 1 236 ? 6.227 6.079 -29.248 1.00 96.19 236 LEU A C 1
ATOM 1822 O O . LEU A 1 236 ? 7.195 6.850 -29.228 1.00 96.19 236 LEU A O 1
ATOM 1826 N N . ASP A 1 237 ? 5.016 6.452 -29.662 1.00 95.50 237 ASP A N 1
ATOM 1827 C CA . ASP A 1 237 ? 4.650 7.849 -29.883 1.00 95.50 237 ASP A CA 1
ATOM 1828 C C . ASP A 1 237 ? 4.463 8.586 -28.543 1.00 95.50 237 ASP A C 1
ATOM 1830 O O . ASP A 1 237 ? 4.541 7.997 -27.463 1.00 95.50 237 ASP A O 1
ATOM 1834 N N . GLU A 1 238 ? 4.219 9.897 -28.593 1.00 94.06 238 GLU A N 1
ATOM 1835 C CA . GLU A 1 238 ? 4.048 10.716 -27.385 1.00 94.06 238 GLU A CA 1
ATOM 1836 C C . GLU A 1 238 ? 2.942 10.166 -26.468 1.00 94.06 238 GLU A C 1
ATOM 1838 O O . GLU A 1 238 ? 3.135 10.024 -25.260 1.00 94.06 238 GLU A O 1
ATOM 1843 N N . ASN A 1 239 ? 1.800 9.775 -27.040 1.00 95.19 239 ASN A N 1
ATOM 1844 C CA . ASN A 1 239 ? 0.692 9.218 -26.268 1.00 95.19 239 ASN A CA 1
ATOM 1845 C C . ASN A 1 239 ? 1.064 7.886 -25.605 1.00 95.19 239 ASN A C 1
ATOM 1847 O O . ASN A 1 239 ? 0.700 7.670 -24.448 1.00 95.19 239 ASN A O 1
ATOM 1851 N N . GLY A 1 240 ? 1.798 7.017 -26.304 1.00 96.69 240 GLY A N 1
ATOM 1852 C CA . GLY A 1 240 ? 2.306 5.753 -25.780 1.00 96.69 240 GLY A CA 1
ATOM 1853 C C . GLY A 1 240 ? 3.284 5.950 -24.625 1.00 96.69 240 GLY A C 1
ATOM 1854 O O . GLY A 1 240 ? 3.154 5.287 -23.598 1.00 96.69 240 GLY A O 1
ATOM 1855 N N . ARG A 1 241 ? 4.204 6.915 -24.733 1.00 96.75 241 ARG A N 1
ATOM 1856 C CA . ARG A 1 241 ? 5.154 7.255 -23.658 1.00 96.75 241 ARG A CA 1
ATOM 1857 C C . ARG A 1 241 ? 4.444 7.800 -22.421 1.00 96.75 241 ARG A C 1
ATOM 1859 O O . ARG A 1 241 ? 4.718 7.368 -21.303 1.00 96.75 241 ARG A O 1
ATOM 1866 N N . LEU A 1 242 ? 3.474 8.697 -22.613 1.00 96.44 242 LEU A N 1
ATOM 1867 C CA . LEU A 1 242 ? 2.639 9.205 -21.521 1.00 96.44 242 LEU A CA 1
ATOM 1868 C C . LEU A 1 242 ? 1.819 8.085 -20.868 1.00 96.44 242 LEU A C 1
ATOM 1870 O O . LEU A 1 242 ? 1.694 8.048 -19.644 1.00 96.44 242 LEU A O 1
ATOM 1874 N N . ALA A 1 243 ? 1.256 7.169 -21.661 1.00 96.00 243 ALA A N 1
ATOM 1875 C CA . ALA A 1 243 ? 0.518 6.016 -21.150 1.00 96.00 243 ALA A CA 1
ATOM 1876 C C . ALA A 1 243 ? 1.417 5.080 -20.329 1.00 96.00 243 ALA A C 1
ATOM 1878 O O . ALA A 1 243 ? 1.012 4.665 -19.245 1.00 96.00 243 ALA A O 1
ATOM 1879 N N . TRP A 1 244 ? 2.644 4.825 -20.791 1.00 96.25 244 TRP A N 1
ATOM 1880 C CA . TRP A 1 244 ? 3.619 4.009 -20.071 1.00 96.25 244 TRP A CA 1
ATOM 1881 C C . TRP A 1 244 ? 3.944 4.601 -18.693 1.00 96.25 244 TRP A C 1
ATOM 1883 O O . TRP A 1 244 ? 3.824 3.912 -17.683 1.00 96.25 244 TRP A O 1
ATOM 1893 N N . VAL A 1 245 ? 4.242 5.906 -18.613 1.00 96.38 245 VAL A N 1
ATOM 1894 C CA . VAL A 1 245 ? 4.523 6.574 -17.325 1.00 96.38 245 VAL A CA 1
ATOM 1895 C C . VAL A 1 245 ? 3.294 6.573 -16.410 1.00 96.38 245 VAL A C 1
ATOM 1897 O O . VAL A 1 245 ? 3.426 6.375 -15.202 1.00 96.38 245 VAL A O 1
ATOM 1900 N N . ARG A 1 246 ? 2.082 6.745 -16.961 1.00 95.25 246 ARG A N 1
ATOM 1901 C CA . ARG A 1 246 ? 0.832 6.651 -16.181 1.00 95.25 246 ARG A CA 1
ATOM 1902 C C . ARG A 1 246 ? 0.634 5.265 -15.576 1.00 95.25 246 ARG A C 1
ATOM 1904 O O . ARG A 1 246 ? 0.255 5.183 -14.409 1.00 95.25 246 ARG A O 1
ATOM 1911 N N . GLN A 1 247 ? 0.878 4.215 -16.358 1.00 94.88 247 GLN A N 1
ATOM 1912 C CA . GLN A 1 247 ? 0.775 2.831 -15.907 1.00 94.88 247 GLN A CA 1
ATOM 1913 C C . GLN A 1 247 ? 1.837 2.526 -14.846 1.00 94.88 247 GLN A C 1
ATOM 1915 O O . GLN A 1 247 ? 1.509 1.983 -13.793 1.00 94.88 247 GLN A O 1
ATOM 1920 N N . LEU A 1 248 ? 3.086 2.950 -15.072 1.00 94.62 248 LEU A N 1
ATOM 1921 C CA . LEU A 1 248 ? 4.168 2.812 -14.099 1.00 94.62 248 LEU A CA 1
ATOM 1922 C C . LEU A 1 248 ? 3.802 3.480 -12.768 1.00 94.62 248 LEU A C 1
ATOM 1924 O O . LEU A 1 248 ? 3.982 2.867 -11.724 1.00 94.62 248 LEU A O 1
ATOM 1928 N N . ALA A 1 249 ? 3.277 4.708 -12.789 1.00 94.00 249 ALA A N 1
ATOM 1929 C CA . ALA A 1 249 ? 2.957 5.478 -11.586 1.00 94.00 249 ALA A CA 1
ATOM 1930 C C . ALA A 1 249 ? 1.708 4.983 -10.825 1.00 94.00 249 ALA A C 1
ATOM 1932 O O . ALA A 1 249 ? 1.495 5.375 -9.675 1.00 94.00 249 ALA A O 1
ATOM 1933 N N . ASP A 1 250 ? 0.868 4.139 -11.427 1.00 93.19 250 ASP A N 1
ATOM 1934 C CA . ASP A 1 250 ? -0.303 3.565 -10.766 1.00 93.19 250 ASP A CA 1
ATOM 1935 C C . ASP A 1 250 ? 0.066 2.290 -9.997 1.00 93.19 250 ASP A C 1
ATOM 1937 O O . ASP A 1 250 ? 0.332 1.258 -10.599 1.00 93.19 250 ASP A O 1
ATOM 1941 N N . ILE A 1 251 ? 0.016 2.309 -8.661 1.00 91.25 251 ILE A N 1
ATOM 1942 C CA . ILE A 1 251 ? 0.347 1.137 -7.823 1.00 91.25 251 ILE A CA 1
ATOM 1943 C C . ILE A 1 251 ? -0.549 -0.088 -8.060 1.00 91.25 251 ILE A C 1
ATOM 1945 O O . ILE A 1 251 ? -0.201 -1.180 -7.612 1.00 91.25 251 ILE A O 1
ATOM 1949 N N . ARG A 1 252 ? -1.700 0.078 -8.725 1.00 89.94 252 ARG A N 1
ATOM 1950 C CA . ARG A 1 252 ? -2.600 -1.029 -9.077 1.00 89.94 252 ARG A CA 1
ATOM 1951 C C . ARG A 1 252 ? -2.068 -1.861 -10.242 1.00 89.94 252 ARG A C 1
ATOM 1953 O O . ARG A 1 252 ? -2.405 -3.038 -10.336 1.00 89.94 252 ARG A O 1
ATOM 1960 N N . GLU A 1 253 ? -1.264 -1.254 -11.113 1.00 87.88 253 GLU A N 1
ATOM 1961 C CA . GLU A 1 253 ? -0.800 -1.858 -12.369 1.00 87.88 253 GLU A CA 1
ATOM 1962 C C . GLU A 1 253 ? 0.732 -1.891 -12.485 1.00 87.88 253 GLU A C 1
ATOM 1964 O O . GLU A 1 253 ? 1.275 -2.830 -13.064 1.00 87.88 253 GLU A O 1
ATOM 1969 N N . GLY A 1 254 ? 1.427 -0.903 -11.917 1.00 89.88 254 GLY A N 1
ATOM 1970 C CA . GLY A 1 254 ? 2.870 -0.703 -12.021 1.00 89.88 254 GLY A CA 1
ATOM 1971 C C . GLY A 1 254 ? 3.593 -0.543 -10.678 1.00 89.88 254 GLY A C 1
ATOM 1972 O O . GLY A 1 254 ? 3.161 -1.024 -9.623 1.00 89.88 254 GLY A O 1
ATOM 1973 N N . ILE A 1 255 ? 4.749 0.126 -10.728 1.00 91.38 255 ILE A N 1
ATOM 1974 C CA . ILE A 1 255 ? 5.685 0.289 -9.602 1.00 91.38 255 ILE A CA 1
ATOM 1975 C C . ILE A 1 255 ? 5.264 1.418 -8.653 1.00 91.38 255 ILE A C 1
ATOM 1977 O O . ILE A 1 255 ? 5.562 1.354 -7.465 1.00 91.38 255 ILE A O 1
ATOM 1981 N N . GLY A 1 256 ? 4.475 2.393 -9.080 1.00 92.69 256 GLY A N 1
ATOM 1982 C CA . GLY A 1 256 ? 4.183 3.579 -8.280 1.00 92.69 256 GLY A CA 1
ATOM 1983 C C . GLY A 1 256 ? 5.401 4.474 -8.079 1.00 92.69 256 GLY A C 1
ATOM 1984 O O . GLY A 1 256 ? 6.535 4.076 -8.315 1.00 92.69 256 GLY A O 1
ATOM 1985 N N . LEU A 1 257 ? 5.154 5.701 -7.635 1.00 93.56 257 LEU A N 1
ATOM 1986 C CA . LEU A 1 257 ? 6.198 6.673 -7.317 1.00 93.56 257 LEU A CA 1
ATOM 1987 C C . LEU A 1 257 ? 6.362 6.791 -5.792 1.00 93.56 257 LEU A C 1
ATOM 1989 O O . LEU A 1 257 ? 5.395 6.537 -5.075 1.00 93.56 257 LEU A O 1
ATOM 1993 N N . PRO A 1 258 ? 7.540 7.202 -5.289 1.00 94.31 258 PRO A N 1
ATOM 1994 C CA . PRO A 1 258 ? 8.765 7.478 -6.042 1.00 94.31 258 PRO A CA 1
ATOM 1995 C C . PRO A 1 258 ? 9.443 6.211 -6.592 1.00 94.31 258 PRO A C 1
ATOM 1997 O O . PRO A 1 258 ? 9.342 5.140 -5.999 1.00 94.31 258 PRO A O 1
ATOM 2000 N N . VAL A 1 259 ? 10.173 6.354 -7.703 1.00 94.81 259 VAL A N 1
ATOM 2001 C CA . VAL A 1 259 ? 11.021 5.296 -8.285 1.00 94.81 259 VAL A CA 1
ATOM 2002 C C . VAL A 1 259 ? 12.491 5.683 -8.268 1.00 94.81 259 VAL A C 1
ATOM 2004 O O . VAL A 1 259 ? 12.835 6.859 -8.381 1.00 94.81 259 VAL A O 1
ATOM 2007 N N . GLN A 1 260 ? 13.358 4.680 -8.170 1.00 94.38 260 GLN A N 1
ATOM 2008 C CA . GLN A 1 260 ? 14.790 4.821 -8.411 1.00 94.38 260 GLN A CA 1
ATOM 2009 C C . GLN A 1 260 ? 15.111 4.315 -9.813 1.00 94.38 260 GLN A C 1
ATOM 2011 O O . GLN A 1 260 ? 14.680 3.229 -10.191 1.00 94.38 260 GLN A O 1
ATOM 2016 N N . VAL A 1 261 ? 15.877 5.098 -10.565 1.00 94.50 261 VAL A N 1
ATOM 2017 C CA . VAL A 1 261 ? 16.320 4.773 -11.922 1.00 94.50 261 VAL A CA 1
ATOM 2018 C C . VAL A 1 261 ? 17.839 4.669 -11.932 1.00 94.50 261 VAL A C 1
ATOM 2020 O O . VAL A 1 261 ? 18.517 5.504 -11.329 1.00 94.50 261 VAL A O 1
ATOM 2023 N N . TRP A 1 262 ? 18.367 3.646 -12.599 1.00 92.31 262 TRP A N 1
ATOM 2024 C CA . TRP A 1 262 ? 19.798 3.425 -12.791 1.00 92.31 262 TRP A CA 1
ATOM 2025 C C . TRP A 1 262 ? 20.065 2.783 -14.153 1.00 92.31 262 TRP A C 1
ATOM 2027 O O . TRP A 1 262 ? 19.215 2.082 -14.702 1.00 92.31 262 TRP A O 1
ATOM 2037 N N . GLU A 1 263 ? 21.273 2.982 -14.673 1.00 88.56 263 GLU A N 1
ATOM 2038 C CA . GLU A 1 263 ? 21.753 2.268 -15.854 1.00 88.56 263 GLU A CA 1
ATOM 2039 C C . GLU A 1 263 ? 22.410 0.948 -15.449 1.00 88.56 263 GLU A C 1
ATOM 2041 O O . GLU A 1 263 ? 23.364 0.932 -14.665 1.00 88.56 263 GLU A O 1
ATOM 2046 N N . ALA A 1 264 ? 21.960 -0.160 -16.041 1.00 79.31 264 ALA A N 1
ATOM 2047 C CA . ALA A 1 264 ? 22.502 -1.493 -15.767 1.00 79.31 264 ALA A CA 1
ATOM 2048 C C . ALA A 1 264 ? 24.007 -1.628 -16.086 1.00 79.31 264 ALA A C 1
ATOM 2050 O O . ALA A 1 264 ? 24.683 -2.476 -15.508 1.00 79.31 264 ALA A O 1
ATOM 2051 N N . SER A 1 265 ? 24.543 -0.793 -16.982 1.00 75.94 265 SER A N 1
ATOM 2052 C CA . SER A 1 265 ? 25.949 -0.787 -17.408 1.00 75.94 265 SER A CA 1
ATOM 2053 C C . SER A 1 265 ? 26.893 0.006 -16.499 1.00 75.94 265 SER A C 1
ATOM 2055 O O . SER A 1 265 ? 28.107 -0.042 -16.704 1.00 75.94 265 SER A O 1
ATOM 2057 N N . THR A 1 266 ? 26.381 0.755 -15.517 1.00 74.06 266 THR A N 1
ATOM 2058 C CA . THR A 1 266 ? 27.203 1.663 -14.699 1.00 74.06 266 THR A CA 1
ATOM 2059 C C . THR A 1 266 ? 27.770 0.990 -13.448 1.00 74.06 266 THR A C 1
ATOM 2061 O O . THR A 1 266 ? 27.090 0.247 -12.743 1.00 74.06 266 THR A O 1
ATOM 2064 N N . THR A 1 267 ? 29.055 1.231 -13.155 1.00 71.44 267 THR A N 1
ATOM 2065 C CA . THR A 1 267 ? 29.722 0.759 -11.928 1.00 71.44 267 THR A CA 1
ATOM 2066 C C . THR A 1 267 ? 30.656 1.850 -11.379 1.00 71.44 267 THR A C 1
ATOM 2068 O O . THR A 1 267 ? 31.589 2.240 -12.083 1.00 71.44 267 THR A O 1
ATOM 2071 N N . PRO A 1 268 ? 30.462 2.346 -10.137 1.00 78.19 268 PRO A N 1
ATOM 2072 C CA . PRO A 1 268 ? 29.423 1.958 -9.177 1.00 78.19 268 PRO A CA 1
ATOM 2073 C C . PRO A 1 268 ? 28.017 2.329 -9.664 1.00 78.19 268 PRO A C 1
ATOM 2075 O O . PRO A 1 268 ? 27.866 3.255 -10.458 1.00 78.19 268 PRO A O 1
ATOM 2078 N N . LEU A 1 269 ? 27.006 1.602 -9.178 1.00 80.00 269 LEU A N 1
ATOM 2079 C CA . LEU A 1 269 ? 25.603 1.903 -9.462 1.00 80.00 269 LEU A CA 1
ATOM 2080 C C . LEU A 1 269 ? 25.295 3.341 -9.033 1.00 80.00 269 LEU A C 1
ATOM 2082 O O . LEU A 1 269 ? 25.450 3.693 -7.862 1.00 80.00 269 LEU A O 1
ATOM 2086 N N . GLN A 1 270 ? 24.863 4.163 -9.986 1.00 83.69 270 GLN A N 1
ATOM 2087 C CA . GLN A 1 270 ? 24.364 5.507 -9.721 1.00 83.69 270 GLN A CA 1
ATOM 2088 C C . GLN A 1 270 ? 22.851 5.512 -9.907 1.00 83.69 270 GLN A C 1
ATOM 2090 O O . GLN A 1 270 ? 22.345 5.222 -10.988 1.00 83.69 270 GLN A O 1
ATOM 2095 N N . THR A 1 271 ? 22.131 5.826 -8.832 1.00 90.56 271 THR A N 1
ATOM 2096 C CA . THR A 1 271 ? 20.667 5.859 -8.818 1.00 90.56 271 THR A CA 1
ATOM 2097 C C . THR A 1 271 ? 20.168 7.292 -8.719 1.00 90.56 271 THR A C 1
ATOM 2099 O O . THR A 1 271 ? 20.633 8.044 -7.860 1.00 90.56 271 THR A O 1
ATOM 2102 N N . THR A 1 272 ? 19.157 7.638 -9.509 1.00 93.44 272 THR A N 1
ATOM 2103 C CA . THR A 1 272 ? 18.423 8.905 -9.397 1.00 93.44 272 THR A CA 1
ATOM 2104 C C . THR A 1 272 ? 16.977 8.620 -9.004 1.00 93.44 272 THR A C 1
ATOM 2106 O O . THR A 1 272 ? 16.368 7.688 -9.522 1.00 93.44 272 THR A O 1
ATOM 2109 N N . THR A 1 273 ? 16.428 9.388 -8.058 1.00 95.31 273 THR A N 1
ATOM 2110 C CA . THR A 1 273 ? 15.058 9.186 -7.559 1.00 95.31 273 THR A CA 1
ATOM 2111 C C . THR A 1 273 ? 14.098 10.178 -8.202 1.00 95.31 273 THR A C 1
ATOM 2113 O O . THR A 1 273 ? 14.345 11.382 -8.175 1.00 95.31 273 THR A O 1
ATOM 2116 N N . PHE A 1 274 ? 12.972 9.680 -8.706 1.00 95.19 274 PHE A N 1
ATOM 2117 C CA . PHE A 1 274 ? 11.898 10.483 -9.277 1.00 95.19 274 PHE A CA 1
ATOM 2118 C C . PHE A 1 274 ? 10.617 10.272 -8.479 1.00 95.19 274 PHE A C 1
ATOM 2120 O O . PHE A 1 274 ? 10.084 9.167 -8.426 1.00 95.19 274 PHE A O 1
ATOM 2127 N N . ALA A 1 275 ? 10.118 11.340 -7.857 1.00 93.06 275 ALA A N 1
ATOM 2128 C CA . ALA A 1 275 ? 8.842 11.334 -7.139 1.00 93.06 275 ALA A CA 1
ATOM 2129 C C . ALA A 1 275 ? 7.670 11.817 -8.006 1.00 93.06 275 ALA A C 1
ATOM 2131 O O . ALA A 1 275 ? 6.518 11.526 -7.698 1.00 93.06 275 ALA A O 1
ATOM 2132 N N . ASN A 1 276 ? 7.954 12.524 -9.102 1.00 91.81 276 ASN A N 1
ATOM 2133 C CA . ASN A 1 276 ? 6.960 13.122 -9.983 1.00 91.81 276 ASN A CA 1
ATOM 2134 C C . ASN A 1 276 ? 7.005 12.459 -11.377 1.00 91.81 276 ASN A C 1
ATOM 2136 O O . ASN A 1 276 ? 8.094 12.237 -11.908 1.00 91.81 276 ASN A O 1
ATOM 2140 N N . PRO A 1 277 ? 5.848 12.140 -11.984 1.00 94.62 277 PRO A N 1
ATOM 2141 C CA . PRO A 1 277 ? 5.808 11.491 -13.295 1.00 94.62 277 PRO A CA 1
ATOM 2142 C C . PRO A 1 277 ? 6.278 12.392 -14.447 1.00 94.62 277 PRO A C 1
ATOM 2144 O O . PRO A 1 277 ? 6.852 11.880 -15.400 1.00 94.62 277 PRO A O 1
ATOM 2147 N N . GLU A 1 278 ? 6.086 13.712 -14.368 1.00 94.62 278 GLU A N 1
ATOM 2148 C CA . GLU A 1 278 ? 6.565 14.656 -15.387 1.00 94.62 278 GLU A CA 1
ATOM 2149 C C . GLU A 1 278 ? 8.097 14.663 -15.440 1.00 94.62 278 GLU A C 1
ATOM 2151 O O . GLU A 1 278 ? 8.674 14.550 -16.515 1.00 94.62 278 GLU A O 1
ATOM 2156 N N . SER A 1 279 ? 8.767 14.727 -14.283 1.00 94.12 279 SER A N 1
ATOM 2157 C CA . SER A 1 279 ? 10.234 14.720 -14.251 1.00 94.12 279 SER A CA 1
ATOM 2158 C C . SER A 1 279 ? 10.821 13.376 -14.672 1.00 94.12 279 SER A C 1
ATOM 2160 O O . SER A 1 279 ? 11.879 13.346 -15.293 1.00 94.12 279 SER A O 1
ATOM 2162 N N . LEU A 1 280 ? 10.131 12.269 -14.379 1.00 95.62 280 LEU A N 1
ATOM 2163 C CA . LEU A 1 280 ? 10.504 10.954 -14.893 1.00 95.62 280 LEU A CA 1
ATOM 2164 C C . LEU A 1 280 ? 10.356 10.886 -16.420 1.00 95.62 280 LEU A C 1
ATOM 2166 O O . LEU A 1 280 ? 11.255 10.403 -17.099 1.00 95.62 280 LEU A O 1
ATOM 2170 N N . TYR A 1 281 ? 9.238 11.376 -16.959 1.00 96.12 281 TYR A N 1
ATOM 2171 C CA . TYR A 1 281 ? 8.991 11.426 -18.401 1.00 96.12 281 TYR A CA 1
ATOM 2172 C C . TYR A 1 281 ? 10.060 12.245 -19.135 1.00 96.12 281 TYR A C 1
ATOM 2174 O O . TYR A 1 281 ? 10.588 11.788 -20.150 1.00 96.12 281 TYR A O 1
ATOM 2182 N N . ASP A 1 282 ? 10.406 13.419 -18.603 1.00 95.19 282 ASP A N 1
ATOM 2183 C CA . ASP A 1 282 ? 11.453 14.282 -19.158 1.00 95.19 282 ASP A CA 1
ATOM 2184 C C . ASP A 1 282 ? 12.808 13.594 -19.143 1.00 95.19 282 ASP A C 1
ATOM 2186 O O . ASP A 1 282 ? 13.458 13.504 -20.182 1.00 95.19 282 ASP A O 1
ATOM 2190 N N . PHE A 1 283 ? 13.180 13.014 -18.001 1.00 95.50 283 PHE A N 1
ATOM 2191 C CA . PHE A 1 283 ? 14.435 12.289 -17.869 1.00 95.50 283 PHE A CA 1
ATOM 2192 C C . PHE A 1 283 ? 14.553 11.143 -18.878 1.00 95.50 283 PHE A C 1
ATOM 2194 O O . PHE A 1 283 ? 15.569 11.038 -19.557 1.00 95.50 283 PHE A O 1
ATOM 2201 N N . ILE A 1 284 ? 13.529 10.290 -19.002 1.00 95.00 284 ILE A N 1
ATOM 2202 C CA . ILE A 1 284 ? 13.574 9.145 -19.923 1.00 95.00 284 ILE A CA 1
ATOM 2203 C C . ILE A 1 284 ? 13.677 9.630 -21.375 1.00 95.00 284 ILE A C 1
ATOM 2205 O O . ILE A 1 284 ? 14.445 9.067 -22.158 1.00 95.00 284 ILE A O 1
ATOM 2209 N N . ASN A 1 285 ? 12.922 10.673 -21.742 1.00 94.12 285 ASN A N 1
ATOM 2210 C CA . ASN A 1 285 ? 12.998 11.246 -23.081 1.00 94.12 285 ASN A CA 1
ATOM 2211 C C . ASN A 1 285 ? 14.391 11.784 -23.382 1.00 94.12 285 ASN A C 1
ATOM 2213 O O . ASN A 1 285 ? 14.974 11.341 -24.363 1.00 94.12 285 ASN A O 1
ATOM 2217 N N . GLU A 1 286 ? 14.921 12.675 -22.543 1.00 93.12 286 GLU A N 1
ATOM 2218 C CA . GLU A 1 286 ? 16.252 13.263 -22.724 1.00 93.12 286 GLU A CA 1
ATOM 2219 C C . GLU A 1 286 ? 17.325 12.172 -22.798 1.00 93.12 286 GLU A C 1
ATOM 2221 O O . GLU A 1 286 ? 18.104 12.121 -23.751 1.00 93.12 286 GLU A O 1
ATOM 2226 N N . HIS A 1 287 ? 17.295 11.232 -21.849 1.00 91.44 287 HIS A N 1
ATOM 2227 C CA . HIS A 1 287 ? 18.274 10.158 -21.740 1.00 91.44 287 HIS A CA 1
ATOM 2228 C C . HIS A 1 287 ? 18.337 9.282 -22.999 1.00 91.44 287 HIS A C 1
ATOM 2230 O O . HIS A 1 287 ? 19.431 9.011 -23.501 1.00 91.44 287 HIS A O 1
ATOM 2236 N N . PHE A 1 288 ? 17.187 8.866 -23.543 1.00 92.00 288 PHE A N 1
ATOM 2237 C CA . PHE A 1 288 ? 17.143 8.011 -24.734 1.00 92.00 288 PHE A CA 1
ATOM 2238 C C . PHE A 1 288 ? 17.229 8.767 -26.061 1.00 92.00 288 PHE A C 1
ATOM 2240 O O . PHE A 1 288 ? 17.608 8.165 -27.065 1.00 92.00 288 PHE A O 1
ATOM 2247 N N . THR A 1 289 ? 16.920 10.067 -26.106 1.00 83.88 289 THR A N 1
ATOM 2248 C CA . THR A 1 289 ? 17.166 10.864 -27.316 1.00 83.88 289 THR A CA 1
ATOM 2249 C C . THR A 1 289 ? 18.638 11.229 -27.467 1.00 83.88 289 THR A C 1
ATOM 2251 O O . THR A 1 289 ? 19.160 11.150 -28.578 1.00 83.88 289 THR A O 1
ATOM 2254 N N . ASP A 1 290 ? 19.338 11.541 -26.373 1.00 65.38 290 ASP A N 1
ATOM 2255 C CA . ASP A 1 290 ? 20.750 11.941 -26.422 1.00 65.38 290 ASP A CA 1
ATOM 2256 C C . ASP A 1 290 ? 21.699 10.773 -26.731 1.00 65.38 290 ASP A C 1
ATOM 2258 O O . ASP A 1 290 ? 22.743 10.978 -27.342 1.00 65.38 290 ASP A O 1
ATOM 2262 N N . THR A 1 291 ? 21.330 9.534 -26.390 1.00 57.75 291 THR A N 1
ATOM 2263 C CA . THR A 1 291 ? 22.137 8.329 -26.681 1.00 57.75 291 THR A CA 1
ATOM 2264 C C . THR A 1 291 ? 22.019 7.814 -28.123 1.00 57.75 291 THR A C 1
ATOM 2266 O O . THR A 1 291 ? 22.695 6.848 -28.478 1.00 57.75 291 THR A O 1
ATOM 2269 N N . THR A 1 292 ? 21.186 8.437 -28.968 1.00 51.22 292 THR A N 1
ATOM 2270 C CA . THR A 1 292 ? 21.004 8.047 -30.386 1.00 51.22 292 THR A CA 1
ATOM 2271 C C . THR A 1 292 ? 21.664 8.981 -31.408 1.00 51.22 292 THR A C 1
ATOM 2273 O O . THR A 1 292 ? 21.521 8.749 -32.611 1.00 51.22 292 THR A O 1
ATOM 2276 N N . ASN A 1 293 ? 22.429 9.980 -30.950 1.00 39.47 293 ASN A N 1
ATOM 2277 C CA . ASN A 1 293 ? 23.351 10.785 -31.769 1.00 39.47 293 ASN A CA 1
ATOM 2278 C C . ASN A 1 293 ? 24.808 10.366 -31.545 1.00 39.47 293 ASN A C 1
ATOM 2280 O O . ASN A 1 293 ? 25.593 10.482 -32.515 1.00 39.47 293 ASN A O 1
#

Sequence (293 aa):
MRIGIFFGGTSREREISFAGGRTVFDNLDKGLFQPVPIFVDSQGHFILLDWQYLYKGTIRDFYPPVAALPATRHPWQVYIESLGELSQEALTELISHVGRQVEASELPKLMDFAFLALHGPGGEDGAIQGLLEWVGIPYSGSGILPSALGIDKIAQKRLMQAAGLATPKYEVFDVENPTDLDDLVEHLGLPLVVKAPRQGSSIGVSIVRDVEAELAEAVNRARFVDSLSAAEWLALDENGRLAWVRQLADIREGIGLPVQVWEASTTPLQTTTFANPESLYDFINEHFTDTTN

Secondary structure (DSSP, 8-state):
-EEEEEEE-SSTTHHHHHHHHHHHHHHS-TTT-EEEEEEE-TT--EEEE-GGGGGSSSGGGTSS-GGGSPP-SS-----GGGG-SPPHHHHHHHHHTTEEEE-GGGHHHH-SEEEE---STTTSSSHHHHHHHHTT--BSS--HHHHHHHH-HHHHHHHHHHTT---------BTTBPPPHHHHHHHH-SSEEE--TT--SSTT-EEES-HHHHHHHHHHHHHT-----HHHHHHS-HHHHHHHHHHHH-TTTS--SSEEEE-TT-SS--EEEE-SHHHHHHHHHHHHHHTT-

Foldseek 3Di:
DEEEEEAQEQALCRFVRLLLSLVCVVPPDVVVYHYFYFYAANVGWTFRFDPVCSPDNGCLVPVQHPVLDDDFPDDARAGPCLSPDDDPVSVQVRSVSGGGTDDLLCVVVRGQAYEQSYFFPCRQQQNVLVSCVVNVHHYDDDHNVVSNCVQFQVSVVVVCVVVVHDDQDDDDDDPVGDDDPVVVCVRRNPFDWAADRRHDDCQLIDTRGDCVPPVVVSNCRNVQHDDDDLVNCVVDDPVRLVVVLNQQQRSVRGSRDFDWDFDPPDPPTDIDTRSHSRVVSVCSVVVSVVVVD